Protein 3LCC (pdb70)

GO terms:
  GO:0102215 thiocyanate methyltransferase activity (F, EXP)
  GO:0005829 cytosol (C, HDA)
  GO:0005886 plasma membrane (C, HDA)
  GO:0019762 glucosinolate catabolic process (P, IDA)
  GO:0018708 thiol S-methyltransferase activity (F, IDA)
  GO:0006952 defense response (P, IMP)

Secondary structure (DSSP, 8-state):
----S--HHHHHTTHHHHHHHHHHHHHHHTT--TT--SS--HHHHHHHHTT-S--EEEEEET-TT-HHHHHH-BTTEEEEEE-S-HHHHHHHHHHHTTSGGGGGEEEE---TTT---SS-EEEEEEESSTTTS-GGGHHHHHHHHHHHEEEEEEEEEEE---S---S-SSPP--HHHHHHHHGGGTEEEEEEEE-TT--TTTTTS-EEEEEEES--

Foldseek 3Di:
DQQPAAFQQVCQVPVVVQCVVPRPQSCLVVVVCRVDSVAAQQLLLVCQVVVNDDFDEEEEEQCFLPRSQQSNFDPGHAYEYEHQHPSRVVNNCVVPVPPPSNVRYYYDNDHLLPDEDPDAGQEYEYDLPCQADDLVCNLSNLVSVVRRHDQFHKYKYFQDQCDDHDGDDSHHDDPVSNCVNNVVVFKDWPDKAADPSDDPSRHVGTIIIMIHGNGD

InterPro domains:
  IPR008854 TPMT family [PF05724] (32-208)
  IPR008854 TPMT family [PS51585] (33-225)
  IPR029063 S-adenosyl-L-methionine-dependent methyltransferase superfamily [G3DSA:3.40.50.150] (1-227)
  IPR029063 S-adenosyl-L-methionine-dependent methyltransferase superfamily [SSF53335] (31-226)

CATH classification: 3.40.50.150

Nearest PDB structures (foldseek):
  3lcc-assembly1_A  TM=1.005E+00  e=2.973E-51  Arabidopsis thaliana
  7nmk-assembly1_A  TM=7.552E-01  e=7.465E-12  Mycobacterium tuberculosis H37Rv
  7ndm-assembly1_A  TM=7.846E-01  e=9.623E-11  Mycobacterium tuberculosis H37Rv
  7noy-assembly1_A  TM=7.581E-01  e=1.523E-10  Mycobacterium tuberculosis H37Rv
  7bgg-assembly1_A  TM=7.552E-01  e=5.290E-10  Mycobacterium tuberculosis H37Rv

Organism: Arabidopsis thaliana (NCBI:txid3702)

Radius of gyration: 16.03 Å; Cα contacts (8 Å, |Δi|>4): 434; chains: 1; bounding box: 42×37×42 Å

B-factor: mean 8.35, std 6.35, range [2.0, 40.49]

Structure (mmCIF, N/CA/C/O backbone):
data_3LCC
#
_entry.id   3LCC
#
_cell.length_a   54.430
_cell.length_b   54.430
_cell.length_c   263.500
_cell.angle_alpha   90.000
_cell.angle_beta   90.000
_cell.angle_gamma   120.000
#
_symmetry.space_group_name_H-M   'P 65 2 2'
#
loop_
_entity.id
_entity.type
_entity.pdbx_description
1 polymer 'Putative methyl chloride transferase'
2 non-polymer S-ADENOSYL-L-HOMOCYSTEINE
3 non-polymer 'CHLORIDE ION'
4 water water
#
loop_
_atom_site.group_PDB
_atom_site.id
_atom_site.type_symbol
_atom_site.label_atom_id
_atom_site.label_alt_id
_atom_site.label_comp_id
_atom_site.label_asym_id
_atom_site.label_entity_id
_atom_site.label_seq_id
_atom_site.pdbx_PDB_ins_code
_atom_site.Cartn_x
_atom_site.Cartn_y
_atom_site.Cartn_z
_atom_site.occupancy
_atom_site.B_iso_or_equiv
_atom_site.auth_seq_id
_atom_site.auth_comp_id
_atom_site.auth_asym_id
_atom_site.auth_atom_id
_atom_site.pdbx_PDB_model_num
ATOM 1 N N . GLY A 1 13 ? -12.688 18.063 -8.073 1.00 20.53 13 GLY A N 1
ATOM 2 C CA . GLY A 1 13 ? -11.404 18.522 -8.693 1.00 20.29 13 GLY A CA 1
ATOM 3 C C . GLY A 1 13 ? -10.650 19.497 -7.797 1.00 20.00 13 GLY A C 1
ATOM 4 O O . GLY A 1 13 ? -10.575 20.706 -8.083 1.00 20.69 13 GLY A O 1
ATOM 5 N N . GLY A 1 14 ? -10.065 18.960 -6.726 1.00 18.93 14 GLY A N 1
ATOM 6 C CA . GLY A 1 14 ? -9.498 19.787 -5.657 1.00 18.13 14 GLY A CA 1
ATOM 7 C C . GLY A 1 14 ? -8.002 20.035 -5.689 1.00 17.14 14 GLY A C 1
ATOM 8 O O . GLY A 1 14 ? -7.450 20.562 -4.723 1.00 17.14 14 GLY A O 1
ATOM 9 N N . ASN A 1 15 ? -7.339 19.684 -6.791 1.00 15.90 15 ASN A N 1
ATOM 10 C CA . ASN A 1 15 ? -5.878 19.824 -6.876 1.00 15.13 15 ASN A CA 1
ATOM 11 C C . ASN A 1 15 ? -5.462 21.216 -7.364 1.00 14.24 15 ASN A C 1
ATOM 12 O O . ASN A 1 15 ? -4.820 21.363 -8.414 1.00 14.20 15 ASN A O 1
ATOM 17 N N . VAL A 1 16 ? -5.822 22.228 -6.579 1.00 12.92 16 VAL A N 1
ATOM 18 C CA . VAL A 1 16 ? -5.676 23.636 -6.968 1.00 11.90 16 VAL A CA 1
ATOM 19 C C . VAL A 1 16 ? -4.757 24.445 -6.037 1.00 10.64 16 VAL A C 1
ATOM 20 O O . VAL A 1 16 ? -4.574 25.649 -6.238 1.00 10.36 16 VAL A O 1
ATOM 24 N N . ILE A 1 17 ? -4.176 23.797 -5.027 1.00 9.08 17 ILE A N 1
ATOM 25 C CA . ILE A 1 17 ? -3.308 24.487 -4.065 1.00 7.88 17 ILE A CA 1
ATOM 26 C C . ILE A 1 17 ? -1.886 23.931 -4.146 1.00 6.81 17 ILE A C 1
ATOM 27 O O . ILE A 1 17 ? -1.688 22.794 -4.601 1.00 5.76 17 ILE A O 1
ATOM 32 N N . PRO A 1 18 ? -0.892 24.723 -3.705 1.00 5.59 18 PRO A N 1
ATOM 33 C CA . PRO A 1 18 ? 0.492 24.294 -3.848 1.00 4.97 18 PRO A CA 1
ATOM 34 C C . PRO A 1 18 ? 0.862 23.170 -2.903 1.00 4.10 18 PRO A C 1
ATOM 35 O O . PRO A 1 18 ? 0.225 22.984 -1.880 1.00 4.59 18 PRO A O 1
ATOM 39 N N . THR A 1 19 ? 1.898 22.418 -3.259 1.00 3.74 19 THR A N 1
ATOM 40 C CA . THR A 1 19 ? 2.485 21.461 -2.351 1.00 3.03 19 THR A CA 1
ATOM 41 C C . THR A 1 19 ? 3.007 22.189 -1.112 1.00 3.21 19 THR A C 1
ATOM 42 O O . THR A 1 19 ? 3.315 23.383 -1.189 1.00 2.94 19 THR A O 1
ATOM 46 N N . PRO A 1 20 ? 3.144 21.467 0.015 1.00 2.90 20 PRO A N 1
ATOM 47 C CA . PRO A 1 20 ? 3.731 22.083 1.214 1.00 3.32 20 PRO A CA 1
ATOM 48 C C . PRO A 1 20 ? 5.117 22.637 0.931 1.00 2.98 20 PRO A C 1
ATOM 49 O O . PRO A 1 20 ? 5.499 23.680 1.471 1.00 3.17 20 PRO A O 1
ATOM 53 N N . GLU A 1 21 ? 5.864 21.936 0.080 1.00 2.90 21 GLU A N 1
ATOM 54 C CA . GLU A 1 21 ? 7.218 22.378 -0.282 1.00 3.20 21 GLU A CA 1
ATOM 55 C C . GLU A 1 21 ? 7.217 23.745 -0.987 1.00 3.23 21 GLU A C 1
ATOM 56 O O . GLU A 1 21 ? 8.105 24.585 -0.749 1.00 3.67 21 GLU A O 1
ATOM 62 N N . GLU A 1 22 ? 6.241 23.973 -1.860 1.00 2.87 22 GLU A N 1
ATOM 63 C CA . GLU A 1 22 ? 6.089 25.289 -2.494 1.00 2.98 22 GLU A CA 1
ATOM 64 C C . GLU A 1 22 ? 5.634 26.348 -1.481 1.00 3.24 22 GLU A C 1
ATOM 65 O O . GLU A 1 22 ? 6.180 27.460 -1.453 1.00 3.87 22 GLU A O 1
ATOM 71 N N . VAL A 1 23 ? 4.636 26.029 -0.662 1.00 3.36 23 VAL A N 1
ATOM 72 C CA . VAL A 1 23 ? 4.132 26.996 0.327 1.00 3.47 23 VAL A CA 1
ATOM 73 C C . VAL A 1 23 ? 5.288 27.505 1.217 1.00 3.35 23 VAL A C 1
ATOM 74 O O . VAL A 1 23 ? 5.391 28.698 1.498 1.00 3.40 23 VAL A O 1
ATOM 78 N N . ALA A 1 24 ? 6.163 26.591 1.612 1.00 2.90 24 ALA A N 1
ATOM 79 C CA . ALA A 1 24 ? 7.257 26.891 2.538 1.00 3.33 24 ALA A CA 1
ATOM 80 C C . ALA A 1 24 ? 8.252 27.939 1.990 1.00 3.35 24 ALA A C 1
ATOM 81 O O . ALA A 1 24 ? 8.935 28.629 2.764 1.00 3.87 24 ALA A O 1
ATOM 83 N N . THR A 1 25 ? 8.314 28.089 0.667 1.00 3.06 25 THR A N 1
ATOM 84 C CA . THR A 1 25 ? 9.194 29.093 0.054 1.00 3.19 25 THR A CA 1
ATOM 85 C C . THR A 1 25 ? 8.755 30.545 0.286 1.00 3.45 25 THR A C 1
ATOM 86 O O . THR A 1 25 ? 9.598 31.443 0.217 1.00 4.13 25 THR A O 1
ATOM 90 N N . PHE A 1 26 ? 7.460 30.788 0.505 1.00 3.62 26 PHE A N 1
ATOM 91 C CA . PHE A 1 26 ? 6.959 32.179 0.627 1.00 3.94 26 PHE A CA 1
ATOM 92 C C . PHE A 1 26 ? 6.112 32.520 1.847 1.00 4.33 26 PHE A C 1
ATOM 93 O O . PHE A 1 26 ? 6.108 33.687 2.253 1.00 4.81 26 PHE A O 1
ATOM 101 N N . LEU A 1 27 ? 5.392 31.550 2.412 1.00 4.50 27 LEU A N 1
ATOM 102 C CA . LEU A 1 27 ? 4.436 31.843 3.478 1.00 4.77 27 LEU A CA 1
ATOM 103 C C . LEU A 1 27 ? 5.089 32.572 4.651 1.00 5.00 27 LEU A C 1
ATOM 104 O O . LEU A 1 27 ? 4.533 33.548 5.151 1.00 4.18 27 LEU A O 1
ATOM 109 N N . HIS A 1 28 ? 6.286 32.139 5.057 1.00 5.85 28 HIS A N 1
ATOM 110 C CA . HIS A 1 28 ? 6.980 32.760 6.192 1.00 6.00 28 HIS A CA 1
ATOM 111 C C . HIS A 1 28 ? 7.105 34.278 6.018 1.00 6.10 28 HIS A C 1
ATOM 112 O O . HIS A 1 28 ? 7.112 35.014 7.001 1.00 6.22 28 HIS A O 1
ATOM 119 N N . LYS A 1 29 ? 7.194 34.753 4.781 1.00 6.40 29 LYS A N 1
ATOM 120 C CA . LYS A 1 29 ? 7.398 36.182 4.540 1.00 6.92 29 LYS A CA 1
ATOM 121 C C . LYS A 1 29 ? 6.235 37.003 5.093 1.00 6.19 29 LYS A C 1
ATOM 122 O O . LYS A 1 29 ? 6.453 38.062 5.660 1.00 6.37 29 LYS A O 1
ATOM 128 N N . THR A 1 30 ? 5.007 36.514 4.929 1.00 5.34 30 THR A N 1
ATOM 129 C CA . THR A 1 30 ? 3.841 37.248 5.426 1.00 5.15 30 THR A CA 1
ATOM 130 C C . THR A 1 30 ? 3.626 36.990 6.921 1.00 4.89 30 THR A C 1
ATOM 131 O O . THR A 1 30 ? 3.317 37.919 7.690 1.00 4.66 30 THR A O 1
ATOM 135 N N . VAL A 1 31 ? 3.823 35.744 7.345 1.00 4.83 31 VAL A N 1
ATOM 136 C CA . VAL A 1 31 ? 3.655 35.413 8.761 1.00 5.21 31 VAL A CA 1
ATOM 137 C C . VAL A 1 31 ? 4.631 36.266 9.584 1.00 6.13 31 VAL A C 1
ATOM 138 O O . VAL A 1 31 ? 4.251 36.808 10.616 1.00 5.99 31 VAL A O 1
ATOM 142 N N . GLU A 1 32 ? 5.861 36.435 9.091 1.00 7.27 32 GLU A N 1
ATOM 143 C CA . GLU A 1 32 ? 6.859 37.272 9.776 1.00 8.75 32 GLU A CA 1
ATOM 144 C C . GLU A 1 32 ? 6.526 38.759 9.750 1.00 9.26 32 GLU A C 1
ATOM 145 O O . GLU A 1 32 ? 6.949 39.488 10.637 1.00 9.56 32 GLU A O 1
ATOM 151 N N . GLU A 1 33 ? 5.793 39.205 8.738 1.00 9.80 33 GLU A N 1
ATOM 152 C CA . GLU A 1 33 ? 5.475 40.626 8.579 1.00 11.08 33 GLU A CA 1
ATOM 153 C C . GLU A 1 33 ? 4.286 41.054 9.414 1.00 10.12 33 GLU A C 1
ATOM 154 O O . GLU A 1 33 ? 4.309 42.126 10.017 1.00 11.79 33 GLU A O 1
ATOM 160 N N . GLY A 1 34 ? 3.237 40.249 9.412 1.00 8.44 34 GLY A N 1
ATOM 161 C CA . GLY A 1 34 ? 1.973 40.618 10.036 1.00 7.34 34 GLY A CA 1
ATOM 162 C C . GLY A 1 34 ? 1.199 39.452 10.616 1.00 6.04 34 GLY A C 1
ATOM 163 O O . GLY A 1 34 ? 0.012 39.576 10.916 1.00 5.81 34 GLY A O 1
ATOM 164 N N . GLY A 1 35 ? 1.872 38.316 10.789 1.00 4.74 35 GLY A N 1
ATOM 165 C CA . GLY A 1 35 ? 1.273 37.170 11.428 1.00 4.12 35 GLY A CA 1
ATOM 166 C C . GLY A 1 35 ? 0.251 36.479 10.558 1.00 3.18 35 GLY A C 1
ATOM 167 O O . GLY A 1 35 ? 0.011 36.868 9.410 1.00 2.74 35 GLY A O 1
ATOM 168 N N . TRP A 1 36 ? -0.354 35.447 11.118 1.00 2.84 36 TRP A N 1
ATOM 169 C CA . TRP A 1 36 ? -1.416 34.718 10.452 1.00 2.35 36 TRP A CA 1
ATOM 170 C C . TRP A 1 36 ? -2.601 35.632 10.091 1.00 2.42 36 TRP A C 1
ATOM 171 O O . TRP A 1 36 ? -3.234 35.457 9.047 1.00 2.54 36 TRP A O 1
ATOM 182 N N . GLU A 1 37 ? -2.880 36.636 10.920 1.00 2.80 37 GLU A N 1
ATOM 183 C CA . GLU A 1 37 ? -3.968 37.566 10.607 1.00 3.12 37 GLU A CA 1
ATOM 184 C C . GLU A 1 37 ? -3.729 38.288 9.264 1.00 3.74 37 GLU A C 1
ATOM 185 O O . GLU A 1 37 ? -4.658 38.413 8.458 1.00 3.48 37 GLU A O 1
ATOM 191 N N . LYS A 1 38 ? -2.495 38.737 9.011 1.00 4.15 38 LYS A N 1
ATOM 192 C CA . LYS A 1 38 ? -2.166 39.384 7.727 1.00 4.77 38 LYS A CA 1
ATOM 193 C C . LYS A 1 38 ? -2.372 38.430 6.543 1.00 4.66 38 LYS A C 1
ATOM 194 O O . LYS A 1 38 ? -2.891 38.839 5.502 1.00 4.09 38 LYS A O 1
ATOM 200 N N . CYS A 1 39 ? -1.990 37.162 6.719 1.00 4.69 39 CYS A N 1
ATOM 201 C CA . CYS A 1 39 ? -2.232 36.139 5.695 1.00 5.05 39 CYS A CA 1
ATOM 202 C C . CYS A 1 39 ? -3.714 36.080 5.334 1.00 4.90 39 CYS A C 1
ATOM 203 O O . CYS A 1 39 ? -4.090 36.096 4.150 1.00 5.34 39 CYS A O 1
ATOM 206 N N . TRP A 1 40 ? -4.551 36.014 6.360 1.00 4.44 40 TRP A N 1
ATOM 207 C CA . TRP A 1 40 ? -5.992 35.925 6.150 1.00 4.68 40 TRP A CA 1
ATOM 208 C C . TRP A 1 40 ? -6.552 37.215 5.554 1.00 5.00 40 TRP A C 1
ATOM 209 O O . TRP A 1 40 ? -7.388 37.166 4.658 1.00 4.61 40 TRP A O 1
ATOM 220 N N . GLU A 1 41 ? -6.088 38.365 6.032 1.00 5.66 41 GLU A N 1
ATOM 221 C CA . GLU A 1 41 ? -6.561 39.646 5.489 1.00 6.76 41 GLU A CA 1
ATOM 222 C C . GLU A 1 41 ? -6.230 39.789 4.002 1.00 7.25 41 GLU A C 1
ATOM 223 O O . GLU A 1 41 ? -7.041 40.304 3.225 1.00 7.39 41 GLU A O 1
ATOM 229 N N . GLU A 1 42 ? -5.046 39.317 3.618 1.00 7.75 42 GLU A N 1
ATOM 230 C CA . GLU A 1 42 ? -4.538 39.454 2.259 1.00 8.59 42 GLU A CA 1
ATOM 231 C C . GLU A 1 42 ? -4.905 38.278 1.356 1.00 8.68 42 GLU A C 1
ATOM 232 O O . GLU A 1 42 ? -4.496 38.254 0.198 1.00 8.52 42 GLU A O 1
ATOM 238 N N . GLU A 1 43 ? -5.657 37.318 1.896 1.00 8.26 43 GLU A N 1
ATOM 239 C CA . GLU A 1 43 ? -6.036 36.084 1.189 1.00 8.58 43 GLU A CA 1
ATOM 240 C C . GLU A 1 43 ? -4.805 35.304 0.709 1.00 7.94 43 GLU A C 1
ATOM 241 O O . GLU A 1 43 ? -4.825 34.692 -0.356 1.00 9.07 43 GLU A O 1
ATOM 247 N N . ILE A 1 44 ? -3.730 35.359 1.494 1.00 6.56 44 ILE A N 1
ATOM 248 C CA . ILE A 1 44 ? -2.559 34.516 1.285 1.00 5.92 44 ILE A CA 1
ATOM 249 C C . ILE A 1 44 ? -2.769 33.286 2.171 1.00 5.37 44 ILE A C 1
ATOM 250 O O . ILE A 1 44 ? -2.262 33.205 3.293 1.00 4.92 44 ILE A O 1
ATOM 255 N N . THR A 1 45 ? -3.553 32.339 1.656 1.00 5.40 45 THR A N 1
ATOM 256 C CA . THR A 1 45 ? -3.975 31.170 2.429 1.00 4.85 45 THR A CA 1
ATOM 257 C C . THR A 1 45 ? -3.754 29.877 1.638 1.00 4.90 45 THR A C 1
ATOM 258 O O . THR A 1 45 ? -4.691 29.099 1.412 1.00 5.13 45 THR A O 1
ATOM 262 N N . PRO A 1 46 ? -2.502 29.631 1.226 1.00 4.89 46 PRO A N 1
ATOM 263 C CA . PRO A 1 46 ? -2.217 28.522 0.312 1.00 4.70 46 PRO A CA 1
ATOM 264 C C . PRO A 1 46 ? -2.401 27.113 0.878 1.00 4.18 46 PRO A C 1
ATOM 265 O O . PRO A 1 46 ? -2.428 26.164 0.110 1.00 5.17 46 PRO A O 1
ATOM 269 N N . TRP A 1 47 ? -2.510 26.985 2.198 1.00 4.05 47 TRP A N 1
ATOM 270 C CA . TRP A 1 47 ? -2.863 25.718 2.865 1.00 3.61 47 TRP A CA 1
ATOM 271 C C . TRP A 1 47 ? -4.343 25.352 2.721 1.00 3.81 47 TRP A C 1
ATOM 272 O O . TRP A 1 47 ? -4.724 24.205 2.958 1.00 4.39 47 TRP A O 1
ATOM 283 N N . ASP A 1 48 ? -5.179 26.340 2.419 1.00 3.84 48 ASP A N 1
ATOM 284 C CA . ASP A 1 48 ? -6.635 26.164 2.500 1.00 3.47 48 ASP A CA 1
ATOM 285 C C . ASP A 1 48 ? -7.185 25.407 1.295 1.00 3.37 48 ASP A C 1
ATOM 286 O O . ASP A 1 48 ? -7.051 25.843 0.140 1.00 3.09 48 ASP A O 1
ATOM 291 N N . GLN A 1 49 ? -7.834 24.279 1.566 1.00 3.63 49 GLN A N 1
ATOM 292 C CA . GLN A 1 49 ? -8.315 23.396 0.504 1.00 3.43 49 GLN A CA 1
ATOM 293 C C . GLN A 1 49 ? -9.592 23.878 -0.176 1.00 3.36 49 GLN A C 1
ATOM 294 O O . GLN A 1 49 ? -10.006 23.300 -1.181 1.00 3.20 49 GLN A O 1
ATOM 300 N N . GLY A 1 50 ? -10.235 24.898 0.386 1.00 3.93 50 GLY A N 1
ATOM 301 C CA . GLY A 1 50 ? -11.474 25.441 -0.176 1.00 3.86 50 GLY A CA 1
ATOM 302 C C . GLY A 1 50 ? -12.674 24.545 0.079 1.00 3.69 50 GLY A C 1
ATOM 303 O O . GLY A 1 50 ? -13.740 24.741 -0.500 1.00 3.47 50 GLY A O 1
ATOM 304 N N . ARG A 1 51 ? -12.493 23.545 0.941 1.00 3.48 51 ARG A N 1
ATOM 305 C CA . ARG A 1 51 ? -13.519 22.534 1.200 1.00 3.89 51 ARG A CA 1
ATOM 306 C C . ARG A 1 51 ? -13.022 21.640 2.329 1.00 3.92 51 ARG A C 1
ATOM 307 O O . ARG A 1 51 ? -11.828 21.680 2.678 1.00 4.00 51 ARG A O 1
ATOM 315 N N . ALA A 1 52 ? -13.911 20.818 2.877 1.00 3.89 52 ALA A N 1
ATOM 316 C CA . ALA A 1 52 ? -13.516 19.846 3.887 1.00 4.48 52 ALA A CA 1
ATOM 317 C C . ALA A 1 52 ? -12.459 18.892 3.335 1.00 4.93 52 ALA A C 1
ATOM 318 O O . ALA A 1 52 ? -12.491 18.532 2.155 1.00 5.79 52 ALA A O 1
ATOM 320 N N . THR A 1 53 ? -11.517 18.522 4.201 1.00 5.05 53 THR A N 1
ATOM 321 C CA . THR A 1 53 ? -10.490 17.511 3.905 1.00 4.99 53 THR A CA 1
ATOM 322 C C . THR A 1 53 ? -11.151 16.188 3.511 1.00 5.09 53 THR A C 1
ATOM 323 O O . THR A 1 53 ? -11.994 15.673 4.258 1.00 5.47 53 THR A O 1
ATOM 327 N N . PRO A 1 54 ? -10.806 15.639 2.330 1.00 4.92 54 PRO A N 1
ATOM 328 C CA . PRO A 1 54 ? -11.489 14.418 1.894 1.00 4.79 54 PRO A CA 1
ATOM 329 C C . PRO A 1 54 ? -11.485 13.272 2.915 1.00 4.77 54 PRO A C 1
ATOM 330 O O . PRO A 1 54 ? -12.508 12.601 3.094 1.00 4.80 54 PRO A O 1
ATOM 334 N N . LEU A 1 55 ? -10.361 13.066 3.595 1.00 4.46 55 LEU A N 1
ATOM 335 C CA . LEU A 1 55 ? -10.325 12.053 4.656 1.00 3.81 55 LEU A CA 1
ATOM 336 C C . LEU A 1 55 ? -11.381 12.304 5.722 1.00 3.82 55 LEU A C 1
ATOM 337 O O . LEU A 1 55 ? -12.026 11.356 6.179 1.00 2.85 55 LEU A O 1
ATOM 342 N N . ILE A 1 56 ? -11.538 13.565 6.138 1.00 3.62 56 ILE A N 1
ATOM 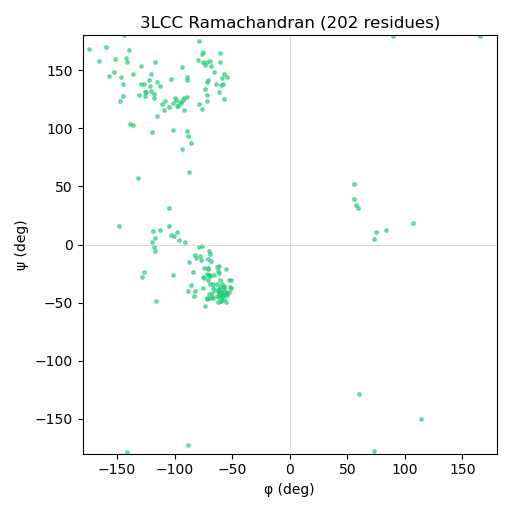343 C CA . ILE A 1 56 ? -12.535 13.894 7.157 1.00 3.84 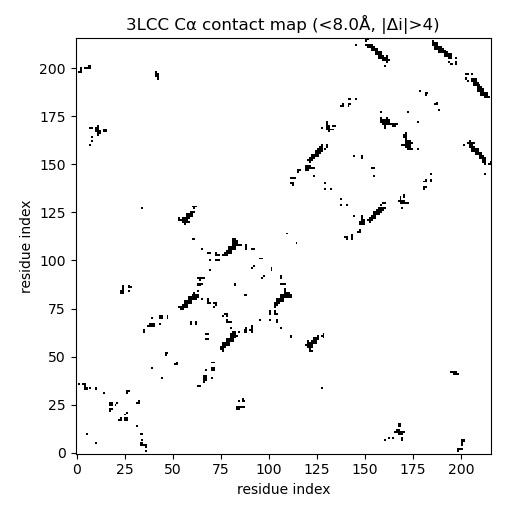56 ILE A CA 1
ATOM 344 C C . ILE A 1 56 ? -13.953 13.595 6.679 1.00 3.96 56 ILE A C 1
ATOM 345 O O . ILE A 1 56 ? -14.759 13.033 7.421 1.00 4.21 56 ILE A O 1
ATOM 350 N N . VAL A 1 57 ? -14.274 13.962 5.443 1.00 4.03 57 VAL A N 1
ATOM 351 C CA . VAL A 1 57 ? -15.598 13.657 4.895 1.00 4.27 57 VAL A CA 1
ATOM 352 C C . VAL A 1 57 ? -15.851 12.149 4.900 1.00 5.02 57 VAL A C 1
ATOM 353 O O . VAL A 1 57 ? -16.940 11.700 5.285 1.00 4.82 57 VAL A O 1
ATOM 357 N N . HIS A 1 58 ? -14.837 11.384 4.502 1.00 5.31 58 HIS A N 1
ATOM 358 C CA . HIS A 1 58 ? -14.916 9.932 4.505 1.00 5.85 58 HIS A CA 1
ATOM 359 C C . HIS A 1 58 ? -15.123 9.355 5.908 1.00 5.31 58 HIS A C 1
ATOM 360 O O . HIS A 1 58 ? -16.004 8.519 6.113 1.00 4.82 58 HIS A O 1
ATOM 367 N N . LEU A 1 59 ? -14.316 9.794 6.862 1.00 4.70 59 LEU A N 1
ATOM 368 C CA . LEU A 1 59 ? -14.440 9.295 8.236 1.00 5.10 59 LEU A CA 1
ATOM 369 C C . LEU A 1 59 ? -15.783 9.689 8.862 1.00 5.41 59 LEU A C 1
ATOM 370 O O . LEU A 1 59 ? -16.390 8.896 9.573 1.00 5.72 59 LEU A O 1
ATOM 375 N N . VAL A 1 60 ? -16.253 10.907 8.602 1.00 5.62 60 VAL A N 1
ATOM 376 C CA . VAL A 1 60 ? -17.569 11.315 9.106 1.00 6.13 60 VAL A CA 1
ATOM 377 C C . VAL A 1 60 ? -18.692 10.447 8.532 1.00 6.81 60 VAL A C 1
ATOM 378 O O . VAL A 1 60 ? -19.551 9.962 9.272 1.00 6.95 60 VAL A O 1
ATOM 382 N N A ASP A 1 61 ? -18.669 10.231 7.226 0.70 7.31 61 ASP A N 1
ATOM 383 N N B ASP A 1 61 ? -18.681 10.263 7.210 0.30 6.88 61 ASP A N 1
ATOM 384 C CA A ASP A 1 61 ? -19.754 9.512 6.564 0.70 7.82 61 ASP A CA 1
ATOM 385 C CA B ASP A 1 61 ? -19.715 9.483 6.517 0.30 7.04 61 ASP A CA 1
ATOM 386 C C A ASP A 1 61 ? -19.728 7.990 6.790 0.70 7.81 61 ASP A C 1
ATOM 387 C C B ASP A 1 61 ? -19.774 8.042 7.012 0.30 7.28 61 ASP A C 1
ATOM 388 O O A ASP A 1 61 ? -20.722 7.321 6.526 0.70 7.94 61 ASP A O 1
ATOM 389 O O B ASP A 1 61 ? -20.857 7.488 7.179 0.30 7.21 61 ASP A O 1
ATOM 398 N N . THR A 1 62 ? -18.609 7.457 7.285 1.00 7.57 62 THR A N 1
ATOM 399 C CA . THR A 1 62 ? -18.530 6.047 7.686 1.00 7.63 62 THR A CA 1
ATOM 400 C C . THR A 1 62 ? -18.571 5.844 9.221 1.00 7.66 62 THR A C 1
ATOM 401 O O . THR A 1 62 ? -18.321 4.728 9.712 1.00 7.52 62 THR A O 1
ATOM 405 N N . SER A 1 63 ? -18.902 6.906 9.961 1.00 6.90 63 SER A N 1
ATOM 406 C CA . SER A 1 63 ? -18.960 6.885 11.429 1.00 7.06 63 SER A CA 1
ATOM 407 C C . SER A 1 63 ? -17.651 6.432 12.070 1.00 6.91 63 SER A C 1
ATOM 408 O O . SER A 1 63 ? -17.661 5.729 13.071 1.00 6.58 63 SER A O 1
ATOM 411 N N . SER A 1 64 ? -16.537 6.878 11.494 1.00 6.58 64 SER A N 1
ATOM 412 C CA . SER A 1 64 ? -15.200 6.473 11.916 1.00 6.69 64 SER A CA 1
ATOM 413 C C . SER A 1 64 ? -14.502 7.556 12.735 1.00 6.78 64 SER A C 1
ATOM 414 O O . SER A 1 64 ? -13.307 7.450 13.015 1.00 7.33 64 SER A O 1
ATOM 417 N N . LEU A 1 65 ? -15.229 8.613 13.092 1.00 7.09 65 LEU A N 1
ATOM 418 C CA . LEU A 1 65 ? -14.748 9.606 14.045 1.00 7.88 65 LEU A CA 1
ATOM 419 C C . LEU A 1 65 ? -15.614 9.480 15.285 1.00 7.76 65 LEU A C 1
ATOM 420 O O . LEU A 1 65 ? -16.840 9.387 15.171 1.00 7.77 65 LEU A O 1
ATOM 425 N N . PRO A 1 66 ? -14.992 9.512 16.470 1.00 8.02 66 PRO A N 1
ATOM 426 C CA . PRO A 1 66 ? -15.793 9.504 17.696 1.00 7.98 66 PRO A CA 1
ATOM 427 C C . PRO A 1 66 ? -16.789 10.655 17.783 1.00 7.53 66 PRO A C 1
ATOM 428 O O . PRO A 1 66 ? -16.514 11.753 17.310 1.00 7.06 66 PRO A O 1
ATOM 432 N N . LEU A 1 67 ? -17.932 10.379 18.404 1.00 6.85 67 LEU A N 1
ATOM 433 C CA . LEU A 1 67 ? -18.875 11.411 18.785 1.00 6.37 67 LEU A CA 1
ATOM 434 C C . LEU A 1 67 ? -18.395 12.106 20.064 1.00 6.26 67 LEU A C 1
ATOM 435 O O . LEU A 1 67 ? -17.378 11.726 20.640 1.00 6.69 67 LEU A O 1
ATOM 440 N N . GLY A 1 68 ? -19.114 13.146 20.483 1.00 6.76 68 GLY A N 1
ATOM 441 C CA . GLY A 1 68 ? -18.809 13.884 21.711 1.00 6.61 68 GLY A CA 1
ATOM 442 C C . GLY A 1 68 ? -18.365 15.310 21.432 1.00 7.05 68 GLY A C 1
ATOM 443 O O . GLY A 1 68 ? -18.775 15.908 20.438 1.00 9.08 68 GLY A O 1
ATOM 444 N N . ARG A 1 69 ? -17.523 15.849 22.299 1.00 6.32 69 ARG A N 1
ATOM 445 C CA . ARG A 1 69 ? -16.989 17.209 22.143 1.00 6.60 69 ARG A CA 1
ATOM 446 C C . ARG A 1 69 ? -15.665 17.131 21.388 1.00 5.26 69 ARG A C 1
ATOM 447 O O . ARG A 1 69 ? -14.750 16.432 21.821 1.00 5.11 69 ARG A O 1
ATOM 455 N N . ALA A 1 70 ? -15.563 17.855 20.277 1.00 4.55 70 ALA A N 1
ATOM 456 C CA . ALA A 1 70 ? -14.364 17.838 19.439 1.00 4.28 70 ALA A CA 1
ATOM 457 C C . ALA A 1 70 ? -13.758 19.227 19.319 1.00 4.54 70 ALA A C 1
ATOM 458 O O . ALA A 1 70 ? -14.472 20.233 19.276 1.00 4.47 70 ALA A O 1
ATOM 460 N N . LEU A 1 71 ? -12.441 19.253 19.220 1.00 4.13 71 LEU A N 1
ATOM 461 C CA . LEU A 1 71 ? -11.683 20.476 19.003 1.00 4.04 71 LEU A CA 1
ATOM 462 C C . LEU A 1 71 ? -10.856 20.372 17.728 1.00 4.19 71 LEU A C 1
ATOM 463 O O . LEU A 1 71 ? -10.207 19.354 17.469 1.00 2.97 71 LEU A O 1
ATOM 468 N N . VAL A 1 72 ? -10.866 21.459 16.953 1.00 3.61 72 VAL A N 1
ATOM 469 C CA . VAL A 1 72 ? -10.024 21.579 15.776 1.00 3.69 72 VAL A CA 1
ATOM 470 C C . VAL A 1 72 ? -9.104 22.792 15.992 1.00 3.99 72 VAL A C 1
ATOM 471 O O . VAL A 1 72 ? -9.521 23.942 15.782 1.00 3.70 72 VAL A O 1
ATOM 475 N N . PRO A 1 73 ? -7.868 22.539 16.459 1.00 3.83 73 PRO A N 1
ATOM 476 C CA . PRO A 1 73 ? -6.936 23.628 16.712 1.00 4.34 73 PRO A CA 1
ATOM 477 C C . PRO A 1 73 ? -6.431 24.253 15.403 1.00 3.97 73 PRO A C 1
ATOM 478 O O . PRO A 1 73 ? -6.194 23.534 14.420 1.00 4.69 73 PRO A O 1
ATOM 482 N N . GLY A 1 74 ? -6.271 25.581 15.382 1.00 3.61 74 GLY A N 1
ATOM 483 C CA . GLY A 1 74 ? -5.820 26.258 14.177 1.00 3.63 74 GLY A CA 1
ATOM 484 C C . GLY A 1 74 ? -6.728 25.933 13.003 1.00 3.53 74 GLY A C 1
ATOM 485 O O . GLY A 1 74 ? -6.272 25.505 11.940 1.00 4.50 74 GLY A O 1
ATOM 486 N N . CYS A 1 75 ? -8.027 26.128 13.202 1.00 3.47 75 CYS A N 1
ATOM 487 C CA . CYS A 1 75 ? -9.021 25.659 12.263 1.00 3.98 75 CYS A CA 1
ATOM 488 C C . CYS A 1 75 ? -9.063 26.409 10.941 1.00 4.28 75 CYS A C 1
ATOM 489 O O . CYS A 1 75 ? -9.643 25.917 9.972 1.00 5.20 75 CYS A O 1
ATOM 492 N N . GLY A 1 76 ? -8.524 27.621 10.909 1.00 4.39 76 GLY A N 1
ATOM 493 C CA . GLY A 1 76 ? -8.513 28.399 9.682 1.00 4.06 76 GLY A CA 1
ATOM 494 C C . GLY A 1 76 ? -9.915 28.663 9.166 1.00 4.04 76 GLY A C 1
ATOM 495 O O . GLY A 1 76 ? -10.791 29.115 9.910 1.00 3.87 76 GLY A O 1
ATOM 496 N N . GLY A 1 77 ? -10.142 28.348 7.890 1.00 4.27 77 GLY A N 1
ATOM 497 C CA . GLY A 1 77 ? -11.436 28.594 7.246 1.00 4.16 77 GLY A CA 1
ATOM 498 C C . GLY A 1 77 ? -12.590 27.724 7.720 1.00 4.19 77 GLY A C 1
ATOM 499 O O . GLY A 1 77 ? -13.723 27.951 7.337 1.00 4.79 77 GLY A O 1
ATOM 500 N N . GLY A 1 78 ? -12.285 26.723 8.532 1.00 4.66 78 GLY A N 1
ATOM 501 C CA . GLY A 1 78 ? -13.275 26.007 9.332 1.00 4.35 78 GLY A CA 1
ATOM 502 C C . GLY A 1 78 ? -14.006 24.894 8.621 1.00 3.82 78 GLY A C 1
ATOM 503 O O . GLY A 1 78 ? -14.994 24.387 9.134 1.00 4.14 78 GLY A O 1
ATOM 504 N N . HIS A 1 79 ? -13.525 24.498 7.446 1.00 2.98 79 HIS A N 1
ATOM 505 C CA . HIS A 1 79 ? -14.251 23.527 6.627 1.00 3.41 79 HIS A CA 1
ATOM 506 C C . HIS A 1 79 ? -14.451 22.211 7.384 1.00 3.07 79 HIS A C 1
ATOM 507 O O . HIS A 1 79 ? -15.541 21.633 7.371 1.00 2.56 79 HIS A O 1
ATOM 514 N N . ASP A 1 80 ? -13.390 21.738 8.033 1.00 3.21 80 ASP A N 1
ATOM 515 C CA . ASP A 1 80 ? -13.447 20.462 8.752 1.00 3.50 80 ASP A CA 1
ATOM 516 C C . ASP A 1 80 ? -14.288 20.509 10.022 1.00 3.76 80 ASP A C 1
ATOM 517 O O . ASP A 1 80 ? -14.906 19.508 10.394 1.00 3.13 80 ASP A O 1
ATOM 522 N N . VAL A 1 81 ? -14.326 21.674 10.668 1.00 3.58 81 VAL A N 1
ATOM 523 C CA . VAL A 1 81 ? -15.195 21.908 11.815 1.00 3.43 81 VAL A CA 1
ATOM 524 C C . VAL A 1 81 ? -16.638 21.641 11.440 1.00 3.67 81 VAL A C 1
ATOM 525 O O . VAL A 1 81 ? -17.363 20.939 12.165 1.00 3.79 81 VAL A O 1
ATOM 529 N N . VAL A 1 82 ? -17.043 22.175 10.292 1.00 3.10 82 VAL A N 1
ATOM 530 C CA . VAL A 1 82 ? -18.446 22.112 9.870 1.00 3.54 82 VAL A CA 1
ATOM 531 C C . VAL A 1 82 ? -18.776 20.702 9.385 1.00 3.52 82 VAL A C 1
ATOM 532 O O . VAL A 1 82 ? -19.850 20.187 9.662 1.00 4.03 82 VAL A O 1
ATOM 536 N N . ALA A 1 83 ? -17.826 20.063 8.708 1.00 3.58 83 ALA A N 1
ATOM 537 C CA . ALA A 1 83 ? -18.019 18.682 8.249 1.00 3.36 83 ALA A CA 1
ATOM 538 C C . ALA A 1 83 ? -18.187 17.716 9.416 1.00 3.98 83 ALA A C 1
ATOM 539 O O . ALA A 1 83 ? -18.936 16.744 9.306 1.00 3.88 83 ALA A O 1
ATOM 541 N N . MET A 1 84 ? -17.494 17.982 10.523 1.00 4.02 84 MET A N 1
ATOM 542 C CA . MET A 1 84 ? -17.532 17.105 11.697 1.00 4.85 84 MET A CA 1
ATOM 543 C C . MET A 1 84 ? -18.729 17.385 12.598 1.00 4.82 84 MET A C 1
ATOM 544 O O . MET A 1 84 ? -19.168 16.500 13.347 1.00 5.34 84 MET A O 1
ATOM 549 N N . ALA A 1 85 ? -19.269 18.598 12.533 1.00 4.43 85 ALA A N 1
ATOM 550 C CA . ALA A 1 85 ? -20.384 18.978 13.396 1.00 4.38 85 ALA A CA 1
ATOM 551 C C . ALA A 1 85 ? -21.643 18.140 13.109 1.00 4.67 85 ALA A C 1
ATOM 552 O O . ALA A 1 85 ? -21.974 17.855 11.951 1.00 4.59 85 ALA A O 1
ATOM 554 N N . SER A 1 86 ? -22.320 17.740 14.182 1.00 4.59 86 SER A N 1
ATOM 555 C CA . SER A 1 86 ? -23.572 17.003 14.096 1.00 5.11 86 SER A CA 1
ATOM 556 C C . SER A 1 86 ? -24.314 17.140 15.424 1.00 5.34 86 SER A C 1
ATOM 557 O O . SER A 1 86 ? -23.741 17.612 16.400 1.00 5.16 86 SER A O 1
ATOM 560 N N . PRO A 1 87 ? -25.585 16.705 15.475 1.00 5.95 87 PRO A N 1
ATOM 561 C CA . PRO A 1 87 ? -26.340 16.729 16.729 1.00 6.48 87 PRO A CA 1
ATOM 562 C C . PRO A 1 87 ? -25.668 15.997 17.890 1.00 6.69 87 PRO A C 1
ATOM 563 O O . PRO A 1 87 ? -26.005 16.264 19.042 1.00 7.20 87 PRO A O 1
ATOM 567 N N . GLU A 1 88 ? -24.748 15.083 17.592 1.00 6.95 88 GLU A N 1
ATOM 568 C CA . GLU A 1 88 ? -24.043 14.311 18.624 1.00 7.36 88 GLU A CA 1
ATOM 569 C C . GLU A 1 88 ? -22.537 14.552 18.645 1.00 6.60 88 GLU A C 1
ATOM 570 O O . GLU A 1 88 ? -21.821 13.931 19.427 1.00 6.93 88 GLU A O 1
ATOM 576 N N . ARG A 1 89 ? -22.065 15.488 17.827 1.00 6.06 89 ARG A N 1
ATOM 577 C CA . ARG A 1 89 ? -20.654 15.850 17.840 1.00 5.63 89 ARG A CA 1
ATOM 578 C C . ARG A 1 89 ? -20.552 17.361 17.788 1.00 5.66 89 ARG A C 1
ATOM 579 O O . ARG A 1 89 ? -20.767 17.958 16.738 1.00 5.57 89 ARG A O 1
ATOM 587 N N . PHE A 1 90 ? -20.276 17.967 18.943 1.00 5.54 90 PHE A N 1
ATOM 588 C CA . PHE A 1 90 ? -20.212 19.414 19.054 1.00 5.43 90 PHE A CA 1
ATOM 589 C C . PHE A 1 90 ? -18.765 19.797 18.817 1.00 4.92 90 PHE A C 1
ATOM 590 O O . PHE A 1 90 ? -17.870 19.282 19.491 1.00 5.51 90 PHE A O 1
ATOM 598 N N . VAL A 1 91 ? -18.528 20.696 17.871 1.00 4.48 91 VAL A N 1
ATOM 599 C CA . VAL A 1 91 ? -17.174 20.982 17.433 1.00 4.37 91 VAL A CA 1
ATOM 600 C C . VAL A 1 91 ? -16.771 22.425 17.696 1.00 4.21 91 VAL A C 1
ATOM 601 O O . VAL A 1 91 ? -17.457 23.354 17.281 1.00 5.25 91 VAL A O 1
ATOM 605 N N . VAL A 1 92 ? -15.650 22.606 18.387 1.00 3.60 92 VAL A N 1
ATOM 606 C CA . VAL A 1 92 ? -15.063 23.931 18.556 1.00 3.77 92 VAL A CA 1
ATOM 607 C C . VAL A 1 92 ? -13.912 24.105 17.565 1.00 3.66 92 VAL A C 1
ATOM 608 O O . VAL A 1 92 ? -13.008 23.269 17.506 1.00 3.23 92 VAL A O 1
ATOM 612 N N . GLY A 1 93 ? -13.974 25.179 16.775 1.00 3.82 93 GLY A N 1
ATOM 613 C CA . GLY A 1 93 ? -12.887 25.568 15.894 1.00 4.04 93 GLY A CA 1
ATOM 614 C C . GLY A 1 93 ? -12.133 26.710 16.545 1.00 4.34 93 GLY A C 1
ATOM 615 O O . GLY A 1 93 ? -12.7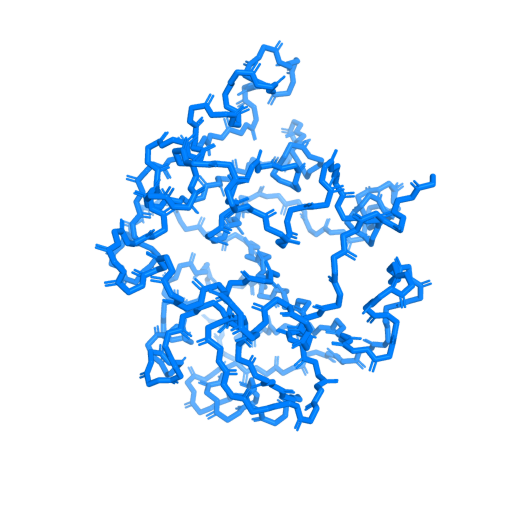38 27.741 16.863 1.00 4.75 93 GLY A O 1
ATOM 616 N N . LEU A 1 94 ? -10.837 26.516 16.779 1.00 4.38 94 LEU A N 1
ATOM 617 C CA . LEU A 1 94 ? -10.001 27.508 17.452 1.00 4.76 94 LEU A CA 1
ATOM 618 C C . LEU A 1 94 ? -9.041 28.142 16.451 1.00 4.90 94 LEU A C 1
ATOM 619 O O . LEU A 1 94 ? -8.266 27.450 15.783 1.00 4.80 94 LEU A O 1
ATOM 624 N N . ASP A 1 95 ? -9.093 29.460 16.349 1.00 4.43 95 ASP A N 1
ATOM 625 C CA . ASP A 1 95 ? -8.102 30.175 15.578 1.00 4.65 95 ASP A CA 1
ATOM 626 C C . ASP A 1 95 ? -7.837 31.533 16.208 1.00 4.39 95 ASP A C 1
ATOM 627 O O . ASP A 1 95 ? -8.746 32.153 16.738 1.00 4.78 95 ASP A O 1
ATOM 632 N N . ILE A 1 96 ? -6.586 31.981 16.156 1.00 3.93 96 ILE A N 1
ATOM 633 C CA . ILE A 1 96 ? -6.220 33.310 16.649 1.00 3.82 96 ILE A CA 1
ATOM 634 C C . ILE A 1 96 ? -6.494 34.459 15.675 1.00 3.93 96 ILE A C 1
ATOM 635 O O . ILE A 1 96 ? -6.404 35.619 16.071 1.00 4.28 96 ILE A O 1
ATOM 640 N N . SER A 1 97 ? -6.804 34.156 14.419 1.00 3.89 97 SER A N 1
ATOM 641 C CA . SER A 1 97 ? -7.026 35.188 13.397 1.00 3.98 97 SER A CA 1
ATOM 642 C C . SER A 1 97 ? -8.496 35.584 13.305 1.00 4.16 97 SER A C 1
ATOM 643 O O . SER A 1 97 ? -9.349 34.772 12.934 1.00 2.98 97 SER A O 1
ATOM 646 N N . GLU A 1 98 ? -8.781 36.838 13.632 1.00 4.84 98 GLU A N 1
ATOM 647 C CA . GLU A 1 98 ? -10.136 37.400 13.465 1.00 5.93 98 GLU A CA 1
ATOM 648 C C . GLU A 1 98 ? -10.655 37.230 12.022 1.00 5.50 98 GLU A C 1
ATOM 649 O O . GLU A 1 98 ? -11.834 36.897 11.796 1.00 5.03 98 GLU A O 1
ATOM 655 N N . SER A 1 99 ? -9.788 37.495 11.047 1.00 4.93 99 SER A N 1
ATOM 656 C CA . SER A 1 99 ? -10.187 37.386 9.640 1.00 4.73 99 SER A CA 1
ATOM 657 C C . SER A 1 99 ? -10.488 35.937 9.237 1.00 4.22 99 SER A C 1
ATOM 658 O O . SER A 1 99 ? -11.400 35.710 8.450 1.00 4.21 99 SER A O 1
ATOM 661 N N . ALA A 1 100 ? -9.729 34.977 9.763 1.00 3.21 100 ALA A N 1
ATOM 662 C CA . ALA A 1 100 ? -9.999 33.561 9.485 1.00 3.37 100 ALA A CA 1
ATOM 663 C C . ALA A 1 100 ? -11.401 33.194 9.947 1.00 3.23 100 ALA A C 1
ATOM 664 O O . ALA A 1 100 ? -12.183 32.601 9.189 1.00 2.62 100 ALA A O 1
ATOM 666 N N . LEU A 1 101 ? -11.729 33.567 11.179 1.00 3.99 101 LEU A N 1
ATOM 667 C CA . LEU A 1 101 ? -13.031 33.205 11.751 1.00 4.13 101 LEU A CA 1
ATOM 668 C C . LEU A 1 101 ? -14.188 34.020 11.168 1.00 4.28 101 LEU A C 1
ATOM 669 O O . LEU A 1 101 ? -15.306 33.524 11.105 1.00 4.39 101 LEU A O 1
ATOM 674 N N . ALA A 1 102 ? -13.916 35.246 10.728 1.00 4.16 102 ALA A N 1
ATOM 675 C CA . ALA A 1 102 ? -14.888 36.026 9.964 1.00 4.88 102 ALA A CA 1
ATOM 676 C C . ALA A 1 102 ? -15.248 35.328 8.641 1.00 4.95 102 ALA A C 1
ATOM 677 O O . ALA A 1 102 ? -16.423 35.278 8.244 1.00 6.25 102 ALA A O 1
ATOM 679 N N . LYS A 1 103 ? -14.235 34.800 7.968 1.00 5.61 103 LYS A N 1
ATOM 680 C CA . LYS A 1 103 ? -14.431 34.063 6.722 1.00 6.40 103 LYS A CA 1
ATOM 681 C C . LYS A 1 103 ? -15.204 32.766 7.009 1.00 6.13 103 LYS A C 1
ATOM 682 O O . LYS A 1 103 ? -16.176 32.463 6.321 1.00 6.77 103 LYS A O 1
ATOM 688 N N . ALA A 1 104 ? -14.808 32.039 8.056 1.00 5.60 104 ALA A N 1
ATOM 689 C CA . ALA A 1 104 ? -15.504 30.805 8.427 1.00 5.70 104 ALA A CA 1
ATOM 690 C C . ALA A 1 104 ? -16.977 31.070 8.733 1.00 6.36 104 ALA A C 1
ATOM 691 O O . ALA A 1 104 ? -17.844 30.307 8.307 1.00 5.35 104 ALA A O 1
ATOM 693 N N A ASN A 1 105 ? -17.250 32.141 9.475 0.50 6.67 105 ASN A N 1
ATOM 694 N N B ASN A 1 105 ? -17.245 32.142 9.474 0.50 6.63 105 ASN A N 1
ATOM 695 C CA A ASN A 1 105 ? -18.624 32.509 9.825 0.50 7.39 105 ASN A CA 1
ATOM 696 C CA B ASN A 1 105 ? -18.615 32.515 9.814 0.50 7.32 105 ASN A CA 1
ATOM 697 C C A ASN A 1 105 ? -19.432 33.009 8.628 0.50 7.64 105 ASN A C 1
ATOM 698 C C B ASN A 1 105 ? -19.413 32.964 8.599 0.50 7.58 105 ASN A C 1
ATOM 699 O O A ASN A 1 105 ? -20.628 32.732 8.524 0.50 8.06 105 ASN A O 1
ATOM 700 O O B ASN A 1 105 ? -20.582 32.607 8.451 0.50 8.06 105 ASN A O 1
ATOM 709 N N . GLU A 1 106 ? -18.782 33.769 7.748 1.00 8.00 106 GLU A N 1
ATOM 710 C CA . GLU A 1 106 ? -19.388 34.226 6.494 1.00 9.00 106 GLU A CA 1
ATOM 711 C C . GLU A 1 106 ? -19.779 33.030 5.618 1.00 7.96 106 GLU A C 1
ATOM 712 O O . GLU A 1 106 ? -20.867 33.008 5.045 1.00 8.82 106 GLU A O 1
ATOM 718 N N . THR A 1 107 ? -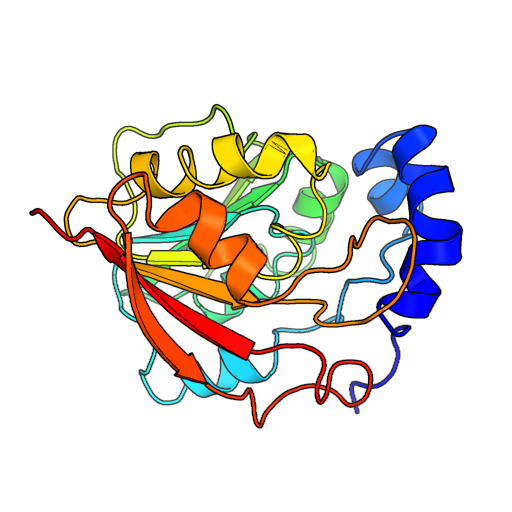18.904 32.031 5.547 1.00 6.73 107 THR A N 1
ATOM 719 C CA . THR A 1 107 ? -19.132 30.849 4.708 1.00 6.08 107 THR A CA 1
ATOM 720 C C . THR A 1 107 ? -20.205 29.928 5.305 1.00 5.66 107 THR A C 1
ATOM 721 O O . THR A 1 107 ? -21.178 29.593 4.633 1.00 5.03 107 THR A O 1
ATOM 725 N N . TYR A 1 108 ? -20.021 29.562 6.576 1.00 4.07 108 TYR A N 1
ATOM 726 C CA . TYR A 1 108 ? -20.750 28.464 7.196 1.00 4.38 108 TYR A CA 1
ATOM 727 C C . TYR A 1 108 ? -21.662 28.837 8.359 1.00 4.47 108 TYR A C 1
ATOM 728 O O . TYR A 1 108 ? -22.367 27.979 8.866 1.00 4.20 108 TYR A O 1
ATOM 737 N N . GLY A 1 109 ? -21.640 30.098 8.790 1.00 5.04 109 GLY A N 1
ATOM 738 C CA . GLY A 1 109 ? -22.337 30.505 10.011 1.00 5.12 109 GLY A CA 1
ATOM 739 C C . GLY A 1 109 ? -23.845 30.300 9.984 1.00 4.93 109 GLY A C 1
ATOM 740 O O . GLY A 1 109 ? -24.469 30.152 11.035 1.00 4.96 109 GLY A O 1
ATOM 741 N N . SER A 1 110 ? -24.443 30.278 8.795 1.00 4.60 110 SER A N 1
ATOM 742 C CA . SER A 1 110 ? -25.882 30.073 8.685 1.00 5.60 110 SER A CA 1
ATOM 743 C C . SER A 1 110 ? -26.279 28.625 8.406 1.00 5.58 110 SER A C 1
ATOM 744 O O . SER A 1 110 ? -27.460 28.329 8.248 1.00 5.59 110 SER A O 1
ATOM 747 N N . SER A 1 111 ? -25.294 27.727 8.383 1.00 5.56 111 SER A N 1
ATOM 748 C CA . SER A 1 111 ? -25.554 26.308 8.243 1.00 5.95 111 SER A CA 1
ATOM 749 C C . SER A 1 111 ? -26.535 25.824 9.310 1.00 6.88 111 SER A C 1
ATOM 750 O O . SER A 1 111 ? -26.492 26.295 10.457 1.00 6.55 111 SER A O 1
ATOM 753 N N . PRO A 1 112 ? -27.412 24.874 8.948 1.00 7.23 112 PRO A N 1
ATOM 754 C CA . PRO A 1 112 ? -28.273 24.260 9.967 1.00 7.92 112 PRO A CA 1
ATOM 755 C C . PRO A 1 112 ? -27.467 23.539 11.054 1.00 8.24 112 PRO A C 1
ATOM 756 O O . PRO A 1 112 ? -27.992 23.269 12.131 1.00 9.83 112 PRO A O 1
ATOM 760 N N . LYS A 1 113 ? -26.212 23.226 10.763 1.00 7.73 113 LYS A N 1
ATOM 761 C CA . LYS A 1 113 ? -25.303 22.688 11.759 1.00 7.85 113 LYS A CA 1
ATOM 762 C C . LYS A 1 113 ? -24.758 23.721 12.748 1.00 7.54 113 LYS A C 1
ATOM 763 O O . LYS A 1 113 ? -24.016 23.350 13.658 1.00 5.71 113 LYS A O 1
ATOM 769 N N . ALA A 1 114 ? -25.139 24.994 12.598 1.00 7.80 114 ALA A N 1
ATOM 770 C CA . ALA A 1 114 ? -24.567 26.081 13.427 1.00 7.75 114 ALA A CA 1
ATOM 771 C C . ALA A 1 114 ? -24.757 25.909 14.942 1.00 7.58 114 ALA A C 1
ATOM 772 O O . ALA A 1 114 ? -23.940 26.392 15.710 1.00 6.76 114 ALA A O 1
ATOM 774 N N A GLU A 1 115 ? -25.835 25.238 15.351 0.40 7.39 115 GLU A N 1
ATOM 775 N N B GLU A 1 115 ? -25.839 25.249 15.368 0.60 7.55 115 GLU A N 1
ATOM 776 C CA A GLU A 1 115 ? -26.072 24.945 16.765 0.40 7.44 115 GLU A CA 1
ATOM 777 C CA B GLU A 1 115 ? -26.044 25.010 16.802 0.60 7.72 115 GLU A CA 1
ATOM 778 C C A GLU A 1 115 ? -25.013 23.998 17.333 0.40 6.90 115 GLU A C 1
ATOM 779 C C B GLU A 1 115 ? -25.068 23.947 17.345 0.60 7.11 115 GLU A C 1
ATOM 780 O O A GLU A 1 115 ? -24.765 23.982 18.542 0.40 6.81 115 GLU A O 1
ATOM 781 O O B GLU A 1 115 ? -24.928 23.807 18.563 0.60 7.03 115 GLU A O 1
ATOM 792 N N . TYR A 1 116 ? -24.388 23.224 16.448 1.00 6.21 116 TYR A N 1
ATOM 793 C CA . TYR A 1 116 ? -23.459 22.150 16.835 1.00 5.47 116 TYR A CA 1
ATOM 794 C C . TYR A 1 116 ? -21.980 22.498 16.668 1.00 4.90 116 TYR A C 1
ATOM 795 O O . TYR A 1 116 ? -21.124 21.623 16.807 1.00 4.32 116 TYR A O 1
ATOM 804 N N . PHE A 1 117 ? -21.669 23.743 16.317 1.00 4.27 117 PHE A N 1
ATOM 805 C CA . PHE A 1 117 ? -20.281 24.163 16.261 1.00 3.86 117 PHE A CA 1
ATOM 806 C C . PHE A 1 117 ? -20.107 25.594 16.746 1.00 4.26 117 PHE A C 1
ATOM 807 O O . PHE A 1 117 ? -21.066 26.369 16.809 1.00 3.72 117 PHE A O 1
ATOM 815 N N . SER A 1 118 ? -18.873 25.923 17.108 1.00 4.11 118 SER A N 1
ATOM 816 C CA . SER A 1 118 ? -18.538 27.266 17.536 1.00 4.58 118 SER A CA 1
ATOM 817 C C . SER A 1 118 ? -17.146 27.616 17.068 1.00 4.42 118 SER A C 1
ATOM 818 O O . SER A 1 118 ? -16.199 26.840 17.291 1.00 4.61 118 SER A O 1
ATOM 821 N N . PHE A 1 119 ? -17.026 28.760 16.394 1.00 4.15 119 PHE A N 1
ATOM 822 C CA . PHE A 1 119 ? -15.725 29.292 16.014 1.00 4.44 119 PHE A CA 1
ATOM 823 C C . PHE A 1 119 ? -15.294 30.283 17.091 1.00 4.17 119 PHE A C 1
ATOM 824 O O . PHE A 1 119 ? -15.996 31.264 17.373 1.00 3.73 119 PHE A O 1
ATOM 832 N N . VAL A 1 120 ? -14.142 30.001 17.692 1.00 3.77 120 VAL A N 1
ATOM 833 C CA . VAL A 1 120 ? -13.698 30.679 18.895 1.00 4.23 120 VAL A CA 1
ATOM 834 C C . VAL A 1 120 ? -12.316 31.252 18.651 1.00 4.36 120 VAL A C 1
ATOM 835 O O . VAL A 1 120 ? -11.415 30.535 18.213 1.00 4.17 120 VAL A O 1
ATOM 839 N N . LYS A 1 121 ? -12.159 32.542 18.937 1.00 4.18 121 LYS A N 1
ATOM 840 C CA . LYS A 1 121 ? -10.888 33.231 18.752 1.00 5.07 121 LYS A CA 1
ATOM 841 C C . LYS A 1 121 ? -10.077 33.079 20.031 1.00 5.13 121 LYS A C 1
ATOM 842 O O . LYS A 1 121 ? -10.228 33.865 20.975 1.00 5.49 121 LYS A O 1
ATOM 848 N N . GLU A 1 122 ? -9.234 32.052 20.053 1.00 4.79 122 GLU A N 1
ATOM 849 C CA . GLU A 1 122 ? -8.431 31.699 21.213 1.00 5.45 122 GLU A CA 1
ATOM 850 C C . GLU A 1 122 ? -7.139 31.014 20.787 1.00 5.00 122 GLU A C 1
ATOM 851 O O . GLU A 1 122 ? -7.045 30.469 19.699 1.00 5.18 122 GLU A O 1
ATOM 857 N N . ASP A 1 123 ? -6.164 31.029 21.688 1.00 4.77 123 ASP A N 1
ATOM 858 C CA . ASP A 1 123 ? -4.833 30.484 21.457 1.00 4.53 123 ASP A CA 1
ATOM 859 C C . ASP A 1 123 ? -4.793 29.072 22.038 1.00 4.12 123 ASP A C 1
ATOM 860 O O . ASP A 1 123 ? -4.989 28.888 23.232 1.00 3.43 123 ASP A O 1
ATOM 865 N N . VAL A 1 124 ? -4.534 28.090 21.183 1.00 4.32 124 VAL A N 1
ATOM 866 C CA . VAL A 1 124 ? -4.462 26.681 21.604 1.00 4.82 124 VAL A CA 1
ATOM 867 C C . VAL A 1 124 ? -3.520 26.425 22.792 1.00 4.57 124 VAL A C 1
ATOM 868 O O . VAL A 1 124 ? -3.798 25.585 23.658 1.00 4.70 124 VAL A O 1
ATOM 872 N N . PHE A 1 125 ? -2.410 27.151 22.846 1.00 4.26 125 PHE A N 1
ATOM 873 C CA . PHE A 1 125 ? -1.413 26.940 23.886 1.00 4.25 125 PHE A CA 1
ATOM 874 C C . PHE A 1 125 ? -1.833 27.383 25.280 1.00 4.32 125 PHE A C 1
ATOM 875 O O . PHE A 1 125 ? -1.261 26.904 26.264 1.00 4.24 125 PHE A O 1
ATOM 883 N N . THR A 1 126 ? -2.828 28.274 25.382 1.00 3.53 126 THR A N 1
ATOM 884 C CA . THR A 1 126 ? -3.210 28.824 26.674 1.00 3.56 126 THR A CA 1
ATOM 885 C C . THR A 1 126 ? -4.686 28.703 27.060 1.00 3.75 126 THR A C 1
ATOM 886 O O . THR A 1 126 ? -5.001 28.761 28.247 1.00 4.05 126 THR A O 1
ATOM 890 N N . TRP A 1 127 ? -5.577 28.574 26.080 1.00 4.52 127 TRP A N 1
ATOM 891 C CA . TRP A 1 127 ? -7.026 28.476 26.334 1.00 5.05 127 TRP A CA 1
ATOM 892 C C . TRP A 1 127 ? -7.378 27.138 26.947 1.00 5.68 127 TRP A C 1
ATOM 893 O O . TRP A 1 127 ? -7.007 26.110 26.410 1.00 6.11 127 TRP A O 1
ATOM 904 N N . ARG A 1 128 ? -8.100 27.158 28.063 1.00 5.96 128 ARG A N 1
ATOM 905 C CA . ARG A 1 128 ? -8.531 25.933 28.722 1.00 6.90 128 ARG A CA 1
ATOM 906 C C . ARG A 1 128 ? -9.967 26.121 29.184 1.00 7.94 128 ARG A C 1
ATOM 907 O O . ARG A 1 128 ? -10.219 26.817 30.175 1.00 8.66 128 ARG A O 1
ATOM 915 N N . PRO A 1 129 ? -10.920 25.519 28.465 1.00 8.60 129 PRO A N 1
ATOM 916 C CA . PRO A 1 129 ? -12.308 25.638 28.900 1.00 8.91 129 PRO A CA 1
ATOM 917 C C . PRO A 1 129 ? -12.582 24.729 30.089 1.00 9.74 129 PRO A C 1
ATOM 918 O O . PRO A 1 129 ? -11.820 23.799 30.350 1.00 8.59 129 PRO A O 1
ATOM 922 N N . THR A 1 130 ? -13.683 24.969 30.787 1.00 10.79 130 THR A N 1
ATOM 923 C CA . THR A 1 130 ? -14.037 24.102 31.903 1.00 11.94 130 THR A CA 1
ATOM 924 C C . THR A 1 130 ? -14.446 22.707 31.418 1.00 11.79 130 THR A C 1
ATOM 925 O O . THR A 1 130 ? -14.150 21.726 32.101 1.00 12.51 130 THR A O 1
ATOM 929 N N . GLU A 1 131 ? -15.087 22.619 30.245 1.00 11.44 131 GLU A N 1
ATOM 930 C CA . GLU A 1 131 ? -15.422 21.329 29.617 1.00 11.56 131 GLU A CA 1
ATOM 931 C C . GLU A 1 131 ? -14.375 20.991 28.562 1.00 10.16 131 GLU A C 1
ATOM 932 O O . GLU A 1 131 ? -14.213 21.722 27.589 1.00 9.24 131 GLU A O 1
ATOM 938 N N . LEU A 1 132 ? -13.695 19.870 28.751 1.00 8.91 132 LEU A N 1
ATOM 9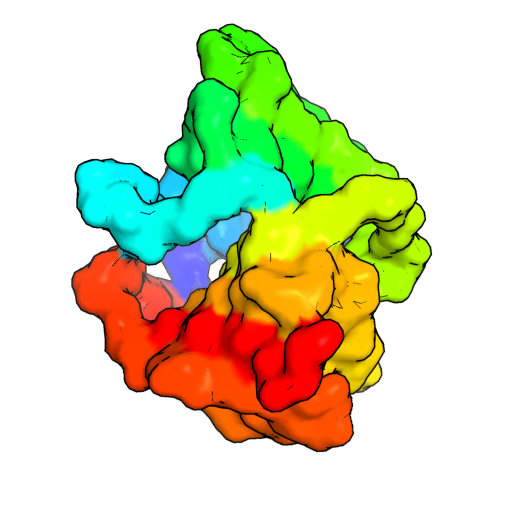39 C CA . LEU A 1 132 ? -12.650 19.436 27.840 1.00 7.64 132 LEU A CA 1
ATOM 940 C C . LEU A 1 132 ? -13.228 18.573 26.689 1.00 6.79 132 LEU A C 1
ATOM 941 O O . LEU A 1 132 ? -14.448 18.477 26.522 1.00 6.18 132 LEU A O 1
ATOM 946 N N . PHE A 1 133 ? -12.340 17.991 25.885 1.00 5.44 133 PHE A N 1
ATOM 947 C CA . PHE A 1 133 ? -12.698 17.399 24.610 1.00 4.74 133 PHE A CA 1
ATOM 948 C C . PHE A 1 133 ? -12.483 15.887 24.576 1.00 4.21 133 PHE A C 1
ATOM 949 O O . PHE A 1 133 ? -11.492 15.367 25.107 1.00 4.35 133 PHE A O 1
ATOM 957 N N . ASP A 1 134 ? -13.435 15.196 23.948 1.00 4.54 134 ASP A N 1
ATOM 958 C CA . ASP A 1 134 ? -13.324 13.769 23.663 1.00 4.60 134 ASP A CA 1
ATOM 959 C C . ASP A 1 134 ? -12.361 13.518 22.508 1.00 4.54 134 ASP A C 1
ATOM 960 O O . ASP A 1 134 ? -11.737 12.458 22.420 1.00 4.93 134 ASP A O 1
ATOM 965 N N . LEU A 1 135 ? -12.253 14.503 21.618 1.00 4.22 135 LEU A N 1
ATOM 966 C CA . LEU A 1 135 ? -11.523 14.353 20.379 1.00 4.73 135 LEU A CA 1
ATOM 967 C C . LEU A 1 135 ? -10.849 15.662 20.025 1.00 3.70 135 LEU A C 1
ATOM 968 O O . LEU A 1 135 ? -11.460 16.719 20.167 1.00 4.47 135 LEU A O 1
ATOM 973 N N . ILE A 1 136 ? -9.603 15.580 19.566 1.00 3.89 136 ILE A N 1
ATOM 974 C CA . ILE A 1 136 ? -8.898 16.708 18.949 1.00 3.57 136 ILE A CA 1
ATOM 975 C C . ILE A 1 136 ? -8.427 16.233 17.573 1.00 3.64 136 ILE A C 1
ATOM 976 O O . ILE A 1 136 ? -7.858 15.150 17.444 1.00 4.49 136 ILE A O 1
ATOM 981 N N . PHE A 1 137 ? -8.688 17.034 16.545 1.00 3.53 137 PHE A N 1
ATOM 982 C CA . PHE A 1 137 ? -8.203 16.752 15.208 1.00 3.03 137 PHE A CA 1
ATOM 983 C C . PHE A 1 137 ? -7.219 17.825 14.780 1.00 3.61 137 PHE A C 1
ATOM 984 O O . PHE A 1 137 ? -7.610 18.990 14.575 1.00 3.06 137 PHE A O 1
ATOM 992 N N . ASP A 1 138 ? -5.944 17.437 14.685 1.00 3.87 138 ASP A N 1
ATOM 993 C CA . ASP A 1 138 ? -4.872 18.339 14.260 1.00 3.98 138 ASP A CA 1
ATOM 994 C C . ASP A 1 138 ? -4.443 18.024 12.831 1.00 4.17 138 ASP A C 1
ATOM 995 O O . ASP A 1 138 ? -3.969 16.924 12.539 1.00 4.57 138 ASP A O 1
ATOM 1000 N N . TYR A 1 139 ? -4.605 19.003 11.951 1.00 3.97 139 TYR A N 1
ATOM 1001 C CA . TYR A 1 139 ? -4.145 18.907 10.573 1.00 4.51 139 TYR A CA 1
ATOM 1002 C C . TYR A 1 139 ? -3.733 20.281 10.118 1.00 4.90 139 TYR A C 1
ATOM 1003 O O . TYR A 1 139 ? -4.524 21.234 10.177 1.00 4.49 139 TYR A O 1
ATOM 1012 N N . VAL A 1 140 ? -2.484 20.381 9.682 1.00 5.08 140 VAL A N 1
ATOM 1013 C CA . VAL A 1 140 ? -1.887 21.655 9.276 1.00 5.54 140 VAL A CA 1
ATOM 1014 C C . VAL A 1 140 ? -1.905 22.661 10.429 1.00 6.15 140 VAL A C 1
ATOM 1015 O O . VAL A 1 140 ? -2.035 23.867 10.227 1.00 8.78 140 VAL A O 1
ATOM 1019 N N . PHE A 1 141 ? -1.799 22.174 11.654 1.00 6.13 141 PHE A N 1
ATOM 1020 C CA . PHE A 1 141 ? -1.520 23.054 12.762 1.00 5.08 141 PHE A CA 1
ATOM 1021 C C . PHE A 1 141 ? -0.184 22.731 13.401 1.00 5.06 141 PHE A C 1
ATOM 1022 O O . PHE A 1 141 ? 0.640 23.623 13.596 1.00 4.98 141 PHE A O 1
ATOM 1030 N N . PHE A 1 142 ? 0.060 21.456 13.697 1.00 5.03 142 PHE A N 1
ATOM 1031 C CA . PHE A 1 142 ? 1.361 21.061 14.224 1.00 4.78 142 PHE A CA 1
ATOM 1032 C C . PHE A 1 142 ? 2.500 21.589 13.355 1.00 4.11 142 PHE A C 1
ATOM 1033 O O . PHE A 1 142 ? 3.537 21.976 13.881 1.00 4.38 142 PHE A O 1
ATOM 1041 N N . CYS A 1 143 ? 2.319 21.602 12.035 1.00 4.86 143 CYS A N 1
ATOM 1042 C CA . CYS A 1 143 ? 3.378 22.081 11.117 1.00 4.93 143 CYS A CA 1
ATOM 1043 C C . CYS A 1 143 ? 3.426 23.597 10.947 1.00 5.37 143 CYS A C 1
ATOM 1044 O O . CYS A 1 143 ? 4.358 24.121 10.347 1.00 4.32 143 CYS A O 1
ATOM 1047 N N . ALA A 1 144 ? 2.421 24.289 11.468 1.00 5.79 144 ALA A N 1
ATOM 1048 C CA . ALA A 1 144 ? 2.293 25.744 11.309 1.00 6.55 144 ALA A CA 1
ATOM 1049 C C . ALA A 1 144 ? 3.077 26.484 12.367 1.00 7.58 144 ALA A C 1
ATOM 1050 O O . ALA A 1 144 ? 3.619 27.568 12.139 1.00 7.11 144 ALA A O 1
ATOM 1052 N N . ILE A 1 145 ? 3.114 25.888 13.551 1.00 9.59 145 ILE A N 1
ATOM 1053 C CA . ILE A 1 145 ? 3.762 26.491 14.703 1.00 11.04 145 ILE A CA 1
ATOM 1054 C C . ILE A 1 145 ? 5.261 26.415 14.548 1.00 12.24 145 ILE A C 1
ATOM 1055 O O . ILE A 1 145 ? 5.784 25.562 13.840 1.00 12.38 145 ILE A O 1
ATOM 1060 N N . GLU A 1 146 ? 5.956 27.335 15.199 1.00 14.04 146 GLU A N 1
ATOM 1061 C CA . GLU A 1 14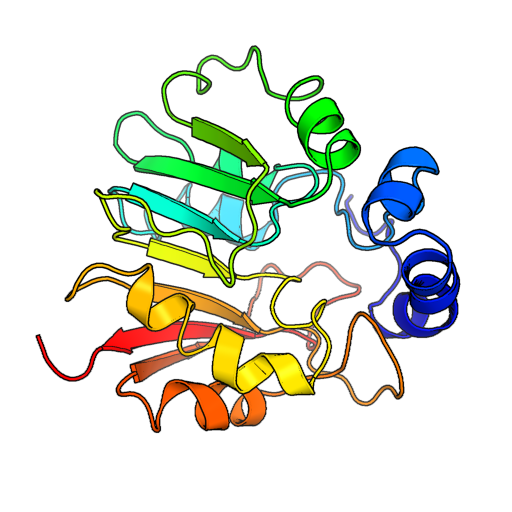6 ? 7.399 27.273 15.236 1.00 15.13 146 GLU A CA 1
ATOM 1062 C C . GLU A 1 146 ? 7.823 25.927 15.841 1.00 15.79 146 GLU A C 1
ATOM 1063 O O . GLU A 1 146 ? 7.219 25.464 16.814 1.00 15.42 146 GLU A O 1
ATOM 1069 N N . PRO A 1 147 ? 8.850 25.287 15.264 1.00 16.55 147 PRO A N 1
ATOM 1070 C CA . PRO A 1 147 ? 9.267 23.959 15.723 1.00 17.23 147 PRO A CA 1
ATOM 1071 C C . PRO A 1 147 ? 9.502 23.822 17.237 1.00 17.85 147 PRO A C 1
ATOM 1072 O O . PRO A 1 147 ? 9.284 22.736 17.801 1.00 17.59 147 PRO A O 1
ATOM 1076 N N . GLU A 1 148 ? 9.927 24.911 17.878 1.00 18.14 148 GLU A N 1
ATOM 1077 C CA . GLU A 1 148 ? 10.224 24.908 19.320 1.00 18.23 148 GLU A CA 1
ATOM 1078 C C . GLU A 1 148 ? 8.955 24.952 20.161 1.00 17.46 148 GLU A C 1
ATOM 1079 O O . GLU A 1 148 ? 9.002 24.742 21.380 1.00 18.21 148 GLU A O 1
ATOM 1085 N N . MET A 1 149 ? 7.823 25.249 19.535 1.00 16.18 149 MET A N 1
ATOM 1086 C CA . MET A 1 149 ? 6.551 25.179 20.230 1.00 15.24 149 MET A CA 1
ATOM 1087 C C . MET A 1 149 ? 6.057 23.711 20.329 1.00 13.17 149 MET A C 1
ATOM 1088 O O . MET A 1 149 ? 4.999 23.476 20.894 1.00 12.89 149 MET A O 1
ATOM 1093 N N . ARG A 1 150 ? 6.777 22.739 19.764 1.00 11.26 150 ARG A N 1
ATOM 1094 C CA . ARG A 1 150 ? 6.184 21.396 19.577 1.00 10.17 150 ARG A CA 1
ATOM 1095 C C . ARG A 1 150 ? 5.963 20.610 20.878 1.00 8.98 150 ARG A C 1
ATOM 1096 O O . ARG A 1 150 ? 4.927 19.970 21.029 1.00 7.82 150 ARG A O 1
ATOM 1104 N N . PRO A 1 151 ? 6.934 20.639 21.812 1.00 8.08 151 PRO A N 1
ATOM 1105 C CA . PRO A 1 151 ? 6.632 20.057 23.130 1.00 7.37 151 PRO A CA 1
ATOM 1106 C C . PRO A 1 151 ? 5.464 20.747 23.860 1.00 7.05 151 PRO A C 1
ATOM 1107 O O . PRO A 1 151 ? 4.674 20.082 24.531 1.00 4.77 151 PRO A O 1
ATOM 1111 N N . ALA A 1 152 ? 5.344 22.071 23.729 1.00 6.20 152 ALA A N 1
ATOM 1112 C CA . ALA A 1 152 ? 4.194 22.794 24.300 1.00 6.26 152 ALA A CA 1
ATOM 1113 C C . ALA A 1 152 ? 2.887 22.433 23.610 1.00 5.69 152 ALA A C 1
ATOM 1114 O O . ALA A 1 152 ? 1.828 22.404 24.242 1.00 6.60 152 ALA A O 1
ATOM 1116 N N . TRP A 1 153 ? 2.958 22.159 22.312 1.00 5.02 153 TRP A N 1
ATOM 1117 C CA . TRP A 1 153 ? 1.780 21.704 21.582 1.00 4.61 153 TRP A CA 1
ATOM 1118 C C . TRP A 1 153 ? 1.272 20.381 22.167 1.00 4.09 153 TRP A C 1
ATOM 1119 O O . TRP A 1 153 ? 0.066 20.217 22.418 1.00 3.59 153 TRP A O 1
ATOM 1130 N N . ALA A 1 154 ? 2.208 19.472 22.426 1.00 4.14 154 ALA A N 1
ATOM 1131 C CA . ALA A 1 154 ? 1.907 18.152 22.966 1.00 3.68 154 ALA A CA 1
ATOM 1132 C C . ALA A 1 154 ? 1.248 18.266 24.343 1.00 3.95 154 ALA A C 1
ATOM 1133 O O . ALA A 1 154 ? 0.265 17.593 24.604 1.00 4.02 154 ALA A O 1
ATOM 1135 N N A LYS A 1 155 ? 1.794 19.116 25.211 0.50 3.74 155 LYS A N 1
ATOM 1136 N N B LYS A 1 155 ? 1.828 19.114 25.197 0.50 3.64 155 LYS A N 1
ATOM 1137 C CA A LYS A 1 155 ? 1.202 19.345 26.529 0.50 3.91 155 LYS A CA 1
ATOM 1138 C CA B LYS A 1 155 ? 1.290 19.448 26.520 0.50 3.72 155 LYS A CA 1
ATOM 1139 C C A LYS A 1 155 ? -0.172 20.009 26.436 0.50 3.76 155 LYS A C 1
ATOM 1140 C C B LYS A 1 155 ? -0.131 20.018 26.434 0.50 3.67 155 LYS A C 1
ATOM 1141 O O A LYS A 1 155 ? -1.067 19.686 27.212 0.50 3.31 155 LYS A O 1
ATOM 1142 O O B LYS A 1 155 ? -1.010 19.637 27.202 0.50 3.26 155 LYS A O 1
ATOM 1153 N N . SER A 1 156 ? -0.346 20.925 25.486 1.00 3.62 156 SER A N 1
ATOM 1154 C CA . SER A 1 156 ? -1.671 21.485 25.231 1.00 3.93 156 SER A CA 1
ATOM 1155 C C . SER A 1 156 ? -2.660 20.402 24.771 1.00 4.05 156 SER A C 1
ATOM 1156 O O . SER A 1 156 ? -3.792 20.395 25.223 1.00 4.67 156 SER A O 1
ATOM 1159 N N . MET A 1 157 ? -2.239 19.488 23.893 1.00 4.16 157 MET A N 1
ATOM 1160 C CA . MET A 1 157 ? -3.140 18.412 23.461 1.00 4.64 157 MET A CA 1
ATOM 1161 C C . MET A 1 157 ? -3.559 17.570 24.671 1.00 4.96 157 MET A C 1
ATOM 1162 O O . MET A 1 157 ? -4.730 17.211 24.811 1.00 5.06 157 MET A O 1
ATOM 1167 N N . TYR A 1 158 ? -2.597 17.250 25.533 1.00 5.16 158 TYR A N 1
ATOM 1168 C CA . TYR A 1 158 ? -2.886 16.483 26.737 1.00 5.16 158 TYR A CA 1
ATOM 1169 C C . TYR A 1 158 ? -3.898 17.214 27.616 1.00 5.10 158 TYR A C 1
ATOM 1170 O O . TYR A 1 158 ? -4.894 16.628 28.048 1.00 4.74 158 TYR A O 1
ATOM 1179 N N . GLU A 1 159 ? -3.638 18.505 27.854 1.00 4.33 159 GLU A N 1
ATOM 1180 C CA . GLU A 1 159 ? -4.451 19.297 28.764 1.00 4.59 159 GLU A CA 1
ATOM 1181 C C . GLU A 1 159 ? -5.844 19.620 28.235 1.00 4.18 159 GLU A C 1
ATOM 1182 O O . GLU A 1 159 ? -6.752 19.840 29.036 1.00 4.89 159 GLU A O 1
ATOM 1188 N N . LEU A 1 160 ? -6.017 19.650 26.914 1.00 4.28 160 LEU A N 1
ATOM 1189 C CA . LEU A 1 160 ? -7.319 19.968 26.318 1.00 4.48 160 LEU A CA 1
ATOM 1190 C C . LEU A 1 160 ? -8.190 18.726 26.151 1.00 4.75 160 LEU A C 1
ATOM 1191 O O . LEU A 1 160 ? -9.398 18.842 25.942 1.00 4.28 160 LEU A O 1
ATOM 1196 N N . LEU A 1 161 ? -7.580 17.547 26.254 1.00 4.43 161 LEU A N 1
ATOM 1197 C CA . LEU A 1 161 ? -8.327 16.281 26.176 1.00 4.71 161 LEU A CA 1
ATOM 1198 C C . LEU A 1 161 ? -8.826 15.814 27.540 1.00 4.53 161 LEU A C 1
ATOM 1199 O O . LEU A 1 161 ? -8.111 15.915 28.534 1.00 4.10 161 LEU A O 1
ATOM 1204 N N . LYS A 1 162 ? -10.042 15.255 27.568 1.00 3.92 162 LYS A N 1
ATOM 1205 C CA . LYS A 1 162 ? -10.522 14.505 28.716 1.00 3.95 162 LYS A CA 1
ATOM 1206 C C . LYS A 1 162 ? -9.604 13.320 28.957 1.00 3.99 162 LYS A C 1
ATOM 1207 O O . LYS A 1 162 ? -8.848 12.934 28.065 1.00 3.17 162 LYS A O 1
ATOM 1213 N N . PRO A 1 163 ? -9.706 12.695 30.140 1.00 4.29 163 PRO A N 1
ATOM 1214 C CA . PRO A 1 163 ? -8.812 11.555 30.410 1.00 4.52 163 PRO A CA 1
ATOM 1215 C C . PRO A 1 163 ? -8.879 10.392 29.386 1.00 4.41 163 PRO A C 1
ATOM 1216 O O . PRO A 1 163 ? -7.842 9.813 29.048 1.00 4.31 163 PRO A O 1
ATOM 1220 N N . ASP A 1 164 ? -10.063 10.087 28.866 1.00 4.47 164 ASP A N 1
ATOM 1221 C CA . ASP A 1 164 ? -10.169 9.047 27.836 1.00 4.57 164 ASP A CA 1
ATOM 1222 C C . ASP A 1 164 ? -10.386 9.655 26.466 1.00 4.60 164 ASP A C 1
ATOM 1223 O O . ASP A 1 164 ? -11.009 9.041 25.605 1.00 4.99 164 ASP A O 1
ATOM 1228 N N . GLY A 1 165 ? -9.829 10.848 26.253 1.00 4.78 165 GLY A N 1
ATOM 1229 C CA . GLY A 1 165 ? -9.911 11.517 24.969 1.00 5.40 165 GLY A CA 1
ATOM 1230 C C . GLY A 1 165 ? -8.975 10.905 23.952 1.00 5.12 165 GLY A C 1
ATOM 1231 O O . GLY A 1 165 ? -8.097 10.116 24.291 1.00 6.64 165 GLY A O 1
ATOM 1232 N N . GLU A 1 166 ? -9.187 11.248 22.692 1.00 4.91 166 GLU A N 1
ATOM 1233 C CA . GLU A 1 166 ? -8.317 10.797 21.621 1.00 4.67 166 GLU A CA 1
ATOM 1234 C C . GLU A 1 166 ? -7.801 11.972 20.815 1.00 4.02 166 GLU A C 1
ATOM 1235 O O . GLU A 1 166 ? -8.565 12.852 20.424 1.00 3.11 166 GLU A O 1
ATOM 1241 N N . LEU A 1 167 ? -6.494 11.985 20.589 1.00 4.06 167 LEU A N 1
ATOM 1242 C CA . LEU A 1 167 ? -5.877 12.921 19.670 1.00 3.62 167 LEU A CA 1
ATOM 1243 C C . LEU A 1 167 ? -5.738 12.229 18.322 1.00 3.79 167 LEU A C 1
ATOM 1244 O O . LEU A 1 167 ? -5.126 11.164 18.229 1.00 3.80 167 LEU A O 1
ATOM 1249 N N . ILE A 1 168 ? -6.322 12.834 17.294 1.00 3.64 168 ILE A N 1
ATOM 1250 C CA . ILE A 1 168 ? -6.166 12.381 15.917 1.00 4.11 168 ILE A CA 1
ATOM 1251 C C . ILE A 1 168 ? -5.309 13.402 15.184 1.00 4.46 168 ILE A C 1
ATOM 1252 O O . ILE A 1 168 ? -5.679 14.570 15.061 1.00 4.47 168 ILE A O 1
ATOM 1257 N N . THR A 1 169 ? -4.138 12.962 14.757 1.00 4.76 169 THR A N 1
ATOM 1258 C CA . THR A 1 169 ? -3.227 13.809 14.013 1.00 4.55 169 THR A CA 1
ATOM 1259 C C . THR A 1 169 ? -3.151 13.307 12.580 1.00 3.74 169 THR A C 1
ATOM 1260 O O . THR A 1 169 ? -2.747 12.168 12.341 1.00 4.14 169 THR A O 1
ATOM 1264 N N . LEU A 1 170 ? -3.501 14.161 11.621 1.00 4.01 170 LEU A N 1
ATOM 1265 C CA . LEU A 1 170 ? -3.148 13.893 10.237 1.00 3.50 170 LEU A CA 1
ATOM 1266 C C . LEU A 1 170 ? -1.787 14.552 10.109 1.00 4.07 170 LEU A C 1
ATOM 1267 O O . LEU A 1 170 ? -1.662 15.769 10.021 1.00 3.67 170 LEU A O 1
ATOM 1272 N N . MET A 1 171 ? -0.769 13.721 10.239 1.00 3.45 171 MET A N 1
ATOM 1273 C CA . MET A 1 171 ? 0.606 14.182 10.359 1.00 3.81 171 MET A CA 1
ATOM 1274 C C . MET A 1 171 ? 1.100 14.624 8.991 1.00 4.38 171 MET A C 1
ATOM 1275 O O . MET A 1 171 ? 1.172 13.820 8.073 1.00 4.45 171 MET A O 1
ATOM 1280 N N . TYR A 1 172 ? 1.414 15.916 8.873 1.00 4.81 172 TYR A N 1
ATOM 1281 C CA . TYR A 1 172 ? 1.725 16.562 7.603 1.00 5.12 172 TYR A CA 1
ATOM 1282 C C . TYR A 1 172 ? 2.566 17.809 7.896 1.00 4.86 172 TYR A C 1
ATOM 1283 O O . TYR A 1 172 ? 2.336 18.461 8.909 1.00 4.66 172 TYR A O 1
ATOM 1292 N N . PRO A 1 173 ? 3.527 18.150 7.021 1.00 4.93 173 PRO A N 1
ATOM 1293 C CA . PRO A 1 173 ? 3.899 17.484 5.787 1.00 4.62 173 PRO A CA 1
ATOM 1294 C C . PRO A 1 173 ? 5.115 16.590 5.989 1.00 4.45 173 PRO A C 1
ATOM 1295 O O . PRO A 1 173 ? 6.143 17.053 6.471 1.00 3.87 173 PRO A O 1
ATOM 1299 N N . ILE A 1 174 ? 4.973 15.313 5.641 1.00 4.39 174 ILE A N 1
ATOM 1300 C CA . ILE A 1 174 ? 6.044 14.356 5.757 1.00 4.47 174 ILE A CA 1
ATOM 1301 C C . ILE A 1 174 ? 6.879 14.466 4.477 1.00 4.37 174 ILE A C 1
ATOM 1302 O O . ILE A 1 174 ? 6.643 13.777 3.480 1.00 4.44 174 ILE A O 1
ATOM 1307 N N . THR A 1 175 ? 7.832 15.390 4.521 1.00 4.60 175 THR A N 1
ATOM 1308 C CA . THR A 1 175 ? 8.574 15.803 3.345 1.00 5.25 175 THR A CA 1
ATOM 1309 C C . THR A 1 175 ? 10.012 16.011 3.750 1.00 5.61 175 THR A C 1
ATOM 1310 O O . THR A 1 175 ? 10.376 15.817 4.926 1.00 6.06 175 THR A O 1
ATOM 1314 N N . ASP A 1 176 ? 10.825 16.420 2.781 1.00 5.74 176 ASP A N 1
ATOM 1315 C CA . ASP 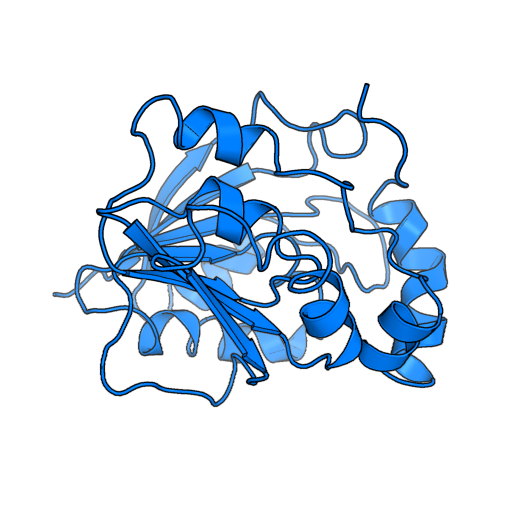A 1 176 ? 12.248 16.656 3.009 1.00 6.42 176 ASP A CA 1
ATOM 1316 C C . ASP A 1 176 ? 12.631 18.126 2.888 1.00 5.49 176 ASP A C 1
ATOM 1317 O O . ASP A 1 176 ? 13.815 18.443 2.819 1.00 5.56 176 ASP A O 1
ATOM 1322 N N . HIS A 1 177 ? 11.653 19.021 2.847 1.00 4.61 177 HIS A N 1
ATOM 1323 C CA . HIS A 1 177 ? 11.956 20.416 2.522 1.00 4.32 177 HIS A CA 1
ATOM 1324 C C . HIS A 1 177 ? 12.523 21.181 3.720 1.00 4.21 177 HIS A C 1
ATOM 1325 O O . HIS A 1 177 ? 12.322 20.810 4.886 1.00 4.54 177 HIS A O 1
ATOM 1332 N N . VAL A 1 178 ? 13.217 22.265 3.403 1.00 3.99 178 VAL A N 1
ATOM 1333 C CA . VAL A 1 178 ? 13.808 23.139 4.392 1.00 3.94 178 VAL A CA 1
ATOM 1334 C C . VAL A 1 178 ? 12.954 24.394 4.539 1.00 4.33 178 VAL A C 1
ATOM 1335 O O . VAL A 1 178 ? 12.432 24.913 3.557 1.00 4.60 178 VAL A O 1
ATOM 1339 N N . GLY A 1 179 ? 12.825 24.878 5.768 1.00 4.79 179 GLY A N 1
ATOM 1340 C CA . GLY A 1 179 ? 12.082 26.107 6.045 1.00 5.24 179 GLY A CA 1
ATOM 1341 C C . GLY A 1 179 ? 10.612 25.871 6.327 1.00 5.42 179 GLY A C 1
ATOM 1342 O O . GLY A 1 179 ? 10.125 24.738 6.315 1.00 4.89 179 GLY A O 1
ATOM 1343 N N . GLY A 1 180 ? 9.898 26.958 6.599 1.00 5.55 180 GLY A N 1
ATOM 1344 C CA . GLY A 1 180 ? 8.489 26.879 6.930 1.00 5.43 180 GLY A CA 1
ATOM 1345 C C . GLY A 1 180 ? 8.016 28.179 7.544 1.00 5.63 180 GLY A C 1
ATOM 1346 O O . GLY A 1 180 ? 8.801 29.103 7.707 1.00 5.59 180 GLY A O 1
ATOM 1347 N N . PRO A 1 181 ? 6.733 28.257 7.898 1.00 5.38 181 PRO A N 1
ATOM 1348 C CA . PRO A 1 181 ? 5.732 27.202 7.789 1.00 5.72 181 PRO A CA 1
ATOM 1349 C C . PRO A 1 181 ? 5.238 26.957 6.359 1.00 6.00 181 PRO A C 1
ATOM 1350 O O . PRO A 1 181 ? 5.365 27.838 5.507 1.00 6.41 181 PRO A O 1
ATOM 1354 N N . PRO A 1 182 ? 4.712 25.748 6.078 1.00 6.22 182 PRO A N 1
ATOM 1355 C CA . PRO A 1 182 ? 4.682 24.590 6.963 1.00 6.01 182 PRO A CA 1
ATOM 1356 C C . PRO A 1 182 ? 6.066 23.979 7.131 1.00 5.46 182 PRO A C 1
ATOM 1357 O O . PRO A 1 182 ? 6.828 23.914 6.154 1.00 6.08 182 PRO A O 1
ATOM 1361 N N . TYR A 1 183 ? 6.398 23.565 8.358 1.00 4.77 183 TYR A N 1
ATOM 1362 C CA . TYR A 1 183 ? 7.683 22.924 8.641 1.00 4.35 183 TYR A CA 1
ATOM 1363 C C . TYR A 1 183 ? 7.559 21.430 8.448 1.00 4.62 183 TYR A C 1
ATOM 1364 O O . TYR A 1 183 ? 6.527 20.863 8.790 1.00 3.57 183 TYR A O 1
ATOM 1373 N N . LYS A 1 184 ? 8.618 20.793 7.949 1.00 4.33 184 LYS A N 1
ATOM 1374 C CA . LYS A 1 184 ? 8.578 19.360 7.712 1.00 5.04 184 LYS A CA 1
ATOM 1375 C C . LYS A 1 184 ? 8.450 18.583 9.021 1.00 5.28 184 LYS A C 1
ATOM 1376 O O . LYS A 1 184 ? 8.938 19.006 10.072 1.00 5.02 184 LYS A O 1
ATOM 1382 N N . VAL A 1 185 ? 7.788 17.440 8.933 1.00 5.70 185 VAL A N 1
ATOM 1383 C CA . VAL A 1 185 ? 7.598 16.550 10.073 1.00 6.19 185 VAL A CA 1
ATOM 1384 C C . VAL A 1 185 ? 7.759 15.111 9.626 1.00 6.56 185 VAL A C 1
ATOM 1385 O O . VAL A 1 185 ? 7.800 14.820 8.438 1.00 6.71 185 VAL A O 1
ATOM 1389 N N . ASP A 1 186 ? 7.874 14.212 10.591 1.00 7.06 186 ASP A N 1
ATOM 1390 C CA . ASP A 1 186 ? 7.692 12.798 10.320 1.00 7.51 186 ASP A CA 1
ATOM 1391 C C . ASP A 1 186 ? 7.015 12.163 11.525 1.00 7.09 186 ASP A C 1
ATOM 1392 O O . ASP A 1 186 ? 6.728 12.847 12.501 1.00 6.26 186 ASP A O 1
ATOM 1397 N N . VAL A 1 187 ? 6.760 10.863 11.468 1.00 7.51 187 VAL A N 1
ATOM 1398 C CA . VAL A 1 187 ? 6.060 10.216 12.585 1.00 8.00 187 VAL A CA 1
ATOM 1399 C C . VAL A 1 187 ? 6.864 10.383 13.882 1.00 8.18 187 VAL A C 1
ATOM 1400 O O . VAL A 1 187 ? 6.293 10.697 14.933 1.00 7.79 187 VAL A O 1
ATOM 1404 N N . SER A 1 188 ? 8.188 10.237 13.799 1.00 8.63 188 SER A N 1
ATOM 1405 C CA . SER A 1 188 ? 9.038 10.360 14.990 1.00 9.17 188 SER A CA 1
ATOM 1406 C C . SER A 1 188 ? 8.951 11.736 15.656 1.00 8.84 188 SER A C 1
ATOM 1407 O O . SER A 1 188 ? 9.104 11.838 16.865 1.00 8.99 188 SER A O 1
ATOM 1410 N N . THR A 1 189 ? 8.706 12.786 14.877 1.00 9.03 189 THR A N 1
ATOM 1411 C CA . THR A 1 189 ? 8.526 14.150 15.415 1.00 9.36 189 THR A CA 1
ATOM 1412 C C . THR A 1 189 ? 7.330 14.211 16.374 1.00 8.78 189 THR A C 1
ATOM 1413 O O . THR A 1 189 ? 7.392 14.862 17.420 1.00 8.77 189 THR A O 1
ATOM 1417 N N . PHE A 1 190 ? 6.241 13.542 16.003 1.00 7.44 190 PHE A N 1
ATOM 1418 C CA . PHE A 1 190 ? 5.064 13.454 16.875 1.00 7.31 190 PHE A CA 1
ATOM 1419 C C . PHE A 1 190 ? 5.332 12.543 18.076 1.00 7.47 190 PHE A C 1
ATOM 1420 O O . PHE A 1 190 ? 5.016 12.903 19.216 1.00 7.88 190 PHE A O 1
ATOM 1428 N N . GLU A 1 191 ? 5.903 11.363 17.822 1.00 7.94 191 GLU A N 1
ATOM 1429 C CA . GLU A 1 191 ? 6.202 10.411 18.896 1.00 8.35 191 GLU A CA 1
ATOM 1430 C C . GLU A 1 191 ? 7.084 11.053 19.963 1.00 8.52 191 GLU A C 1
ATOM 1431 O O . GLU A 1 191 ? 6.884 10.842 21.167 1.00 7.37 191 GLU A O 1
ATOM 1437 N N . GLU A 1 192 ? 8.059 11.844 19.516 1.00 8.17 192 GLU A N 1
ATOM 1438 C CA . GLU A 1 192 ? 9.057 12.413 20.424 1.00 9.05 192 GLU A CA 1
ATOM 1439 C C . GLU A 1 192 ? 8.482 13.404 21.407 1.00 7.87 192 GLU A C 1
ATOM 1440 O O . GLU A 1 192 ? 9.036 13.579 22.485 1.00 8.49 192 GLU A O 1
ATOM 1446 N N . VAL A 1 193 ? 7.371 14.043 21.059 1.00 7.22 193 VAL A N 1
ATOM 1447 C CA . VAL A 1 193 ? 6.733 14.987 21.984 1.00 6.38 193 VAL A CA 1
ATOM 1448 C C . VAL A 1 193 ? 5.519 14.393 22.700 1.00 5.95 193 VAL A C 1
ATOM 1449 O O . VAL A 1 193 ? 5.204 14.817 23.808 1.00 5.55 193 VAL A O 1
ATOM 1453 N N . LEU A 1 194 ? 4.863 13.406 22.093 1.00 5.35 194 LEU A N 1
ATOM 1454 C CA . LEU A 1 194 ? 3.629 12.843 22.652 1.00 5.22 194 LEU A CA 1
ATOM 1455 C C . LEU A 1 194 ? 3.883 11.688 23.630 1.00 5.41 194 LEU A C 1
ATOM 1456 O O . LEU A 1 194 ? 3.221 11.578 24.666 1.00 4.90 194 LEU A O 1
ATOM 1461 N N . VAL A 1 195 ? 4.839 10.826 23.314 1.00 5.74 195 VAL A N 1
ATOM 1462 C CA . VAL A 1 195 ? 5.051 9.651 24.150 1.00 6.35 195 VAL A CA 1
ATOM 1463 C C . VAL A 1 195 ? 5.592 9.992 25.550 1.00 6.48 195 VAL A C 1
ATOM 1464 O O . VAL A 1 195 ? 5.078 9.475 26.548 1.00 5.93 195 VAL A O 1
ATOM 1468 N N . PRO A 1 196 ? 6.597 10.885 25.645 1.00 7.48 196 PRO A N 1
ATOM 1469 C CA . PRO A 1 196 ? 7.127 11.164 26.988 1.00 8.13 196 PRO A CA 1
ATOM 1470 C C . PRO A 1 196 ? 6.129 11.788 27.972 1.00 8.80 196 PRO A C 1
ATOM 1471 O O . PRO A 1 196 ? 6.361 11.732 29.180 1.00 9.86 196 PRO A O 1
ATOM 1475 N N . ILE A 1 197 ? 5.048 12.386 27.476 1.00 9.12 197 ILE A N 1
ATOM 1476 C CA . ILE A 1 197 ? 4.042 12.975 28.357 1.00 9.42 197 ILE A CA 1
ATOM 1477 C C . ILE A 1 197 ? 2.804 12.105 28.561 1.00 8.87 197 ILE A C 1
ATOM 1478 O O . ILE A 1 197 ? 1.847 12.531 29.203 1.00 9.70 197 ILE A O 1
ATOM 1483 N N . GLY A 1 198 ? 2.843 10.879 28.050 1.00 8.27 198 GLY A N 1
ATOM 1484 C CA . GLY A 1 198 ? 1.865 9.870 28.424 1.00 7.69 198 GLY A CA 1
ATOM 1485 C C . GLY A 1 198 ? 0.828 9.517 27.382 1.00 7.10 198 GLY A C 1
ATOM 1486 O O . GLY A 1 198 ? -0.207 8.951 27.726 1.00 7.56 198 GLY A O 1
ATOM 1487 N N . PHE A 1 199 ? 1.097 9.841 26.122 1.00 6.15 199 PHE A N 1
ATOM 1488 C CA . PHE A 1 199 ? 0.314 9.331 25.007 1.00 6.17 199 PHE A CA 1
ATOM 1489 C C . PHE A 1 199 ? 0.957 8.065 24.452 1.00 6.57 199 PHE A C 1
ATOM 1490 O O . PHE A 1 199 ? 2.191 7.859 24.521 1.00 5.64 199 PHE A O 1
ATOM 1498 N N . LYS A 1 200 ? 0.110 7.224 23.877 1.00 7.06 200 LYS A N 1
ATOM 1499 C CA . LYS A 1 200 ? 0.544 6.068 23.108 1.00 8.11 200 LYS A CA 1
ATOM 1500 C C . LYS A 1 200 ? -0.183 6.094 21.771 1.00 7.39 200 LYS A C 1
ATOM 1501 O O . LYS A 1 200 ? -1.378 6.384 21.719 1.00 7.23 200 LYS A O 1
ATOM 1507 N N . ALA A 1 201 ? 0.537 5.781 20.701 1.00 7.29 201 ALA A N 1
ATOM 1508 C CA . ALA A 1 201 ? -0.061 5.646 19.378 1.00 7.84 201 ALA A CA 1
ATOM 1509 C C . ALA A 1 201 ? -0.889 4.377 19.300 1.00 7.78 201 ALA A C 1
ATOM 1510 O O . ALA A 1 201 ? -0.366 3.280 19.529 1.00 9.23 201 ALA A O 1
ATOM 1512 N N . VAL A 1 202 ? -2.170 4.512 18.963 1.00 7.43 202 VAL A N 1
ATOM 1513 C CA . VAL A 1 202 ? -2.999 3.351 18.674 1.00 7.35 202 VAL A CA 1
ATOM 1514 C C . VAL A 1 202 ? -2.585 2.769 17.333 1.00 7.70 202 VAL A C 1
ATOM 1515 O O . VAL A 1 202 ? -2.394 1.565 17.203 1.00 7.72 202 VAL A O 1
ATOM 1519 N N . SER A 1 203 ? -2.416 3.640 16.344 1.00 7.20 203 SER A N 1
ATOM 1520 C CA . SER A 1 203 ? -2.019 3.209 15.021 1.00 7.66 203 SER A CA 1
ATOM 1521 C C . SER A 1 203 ? -1.566 4.402 14.204 1.00 6.67 203 SER A C 1
ATOM 1522 O O . SER A 1 203 ? -1.918 5.542 14.497 1.00 6.60 203 SER A O 1
ATOM 1525 N N . VAL A 1 204 ? -0.773 4.100 13.187 1.00 6.51 204 VAL A N 1
ATOM 1526 C CA . VAL A 1 204 ? -0.342 5.061 12.180 1.00 6.81 204 VAL A CA 1
ATOM 1527 C C . VAL A 1 204 ? -0.608 4.406 10.835 1.00 7.85 204 VAL A C 1
ATOM 1528 O O . VAL A 1 204 ? -0.204 3.259 10.605 1.00 6.94 204 VAL A O 1
ATOM 1532 N N . GLU A 1 205 ? -1.302 5.126 9.959 1.00 9.03 205 GLU A N 1
ATOM 1533 C CA . GLU A 1 205 ? -1.805 4.565 8.716 1.00 9.96 205 GLU A CA 1
ATOM 1534 C C . GLU A 1 205 ? -1.675 5.576 7.593 1.00 10.15 205 GLU A C 1
ATOM 1535 O O . GLU A 1 205 ? -1.673 6.793 7.815 1.00 9.08 205 GLU A O 1
ATOM 1541 N N . GLU A 1 206 ? -1.649 5.053 6.372 1.00 10.84 206 GLU A N 1
ATOM 1542 C CA . GLU A 1 206 ? -1.668 5.898 5.187 1.00 10.90 206 GLU A CA 1
ATOM 1543 C C . GLU A 1 206 ? -3.025 6.574 5.071 1.00 10.35 206 GLU A C 1
ATOM 1544 O O . GLU A 1 206 ? -4.030 6.074 5.581 1.00 10.08 206 GLU A O 1
ATOM 1550 N N . ASN A 1 207 ? -3.048 7.732 4.422 1.00 9.78 207 ASN A N 1
ATOM 1551 C CA . ASN A 1 207 ? -4.302 8.365 4.056 1.00 9.55 207 ASN A CA 1
ATOM 1552 C C . ASN A 1 207 ? -4.589 8.103 2.581 1.00 10.24 207 ASN A C 1
ATOM 1553 O O . ASN A 1 207 ? -4.063 8.812 1.718 1.00 9.90 207 ASN A O 1
ATOM 1558 N N . PRO A 1 208 ? -5.435 7.100 2.279 1.00 11.02 208 PRO A N 1
ATOM 1559 C CA . PRO A 1 208 ? -5.754 6.838 0.874 1.00 11.33 208 PRO A CA 1
ATOM 1560 C C . PRO A 1 208 ? -6.628 7.924 0.211 1.00 11.41 208 PRO A C 1
ATOM 1561 O O . PRO A 1 208 ? -6.881 7.846 -0.991 1.00 12.21 208 PRO A O 1
ATOM 1565 N N . HIS A 1 209 ? -7.090 8.904 0.986 1.00 10.50 209 HIS A N 1
ATOM 1566 C CA . HIS A 1 209 ? -7.885 10.010 0.460 1.00 10.30 209 HIS A CA 1
ATOM 1567 C C . HIS A 1 209 ? -7.085 11.296 0.357 1.00 9.06 209 HIS A C 1
ATOM 1568 O O . HIS A 1 209 ? -7.663 12.354 0.218 1.00 9.55 209 HIS A O 1
ATOM 1575 N N . ALA A 1 210 ? -5.759 11.198 0.424 1.00 8.77 210 ALA A N 1
ATOM 1576 C CA . ALA A 1 210 ? -4.892 12.368 0.262 1.00 8.21 210 ALA A CA 1
ATOM 1577 C C . ALA A 1 210 ? -5.084 13.022 -1.104 1.00 7.97 210 ALA A C 1
ATOM 1578 O O . ALA A 1 210 ? -5.157 12.343 -2.134 1.00 7.69 210 ALA A O 1
ATOM 1580 N N . ILE A 1 211 ? -5.135 14.343 -1.121 1.00 8.09 211 ILE A N 1
ATOM 1581 C CA . ILE A 1 211 ? -5.163 15.083 -2.393 1.00 8.57 211 ILE A CA 1
ATOM 1582 C C . ILE A 1 211 ? -3.786 14.937 -3.059 1.00 8.03 211 ILE A C 1
ATOM 1583 O O . ILE A 1 211 ? -2.810 14.640 -2.370 1.00 7.96 211 ILE A O 1
ATOM 1588 N N . PRO A 1 212 ? -3.700 15.128 -4.393 1.00 7.71 212 PRO A N 1
ATOM 1589 C CA . PRO A 1 212 ? -2.458 14.781 -5.113 1.00 7.08 212 PRO A CA 1
ATOM 1590 C C . PRO A 1 212 ? -1.184 15.461 -4.622 1.00 6.25 212 PRO A C 1
ATOM 1591 O O . PRO A 1 212 ? -0.131 14.830 -4.592 1.00 5.33 212 PRO A O 1
ATOM 1595 N N . THR A 1 213 ? -1.281 16.734 -4.245 1.00 5.85 213 THR A N 1
ATOM 1596 C CA . THR A 1 213 ? -0.139 17.474 -3.728 1.00 5.32 213 THR A CA 1
ATOM 1597 C C . THR A 1 213 ? 0.296 17.013 -2.331 1.00 5.67 213 THR A C 1
ATOM 1598 O O . THR A 1 213 ? 1.357 17.409 -1.865 1.00 5.67 213 THR A O 1
ATOM 1602 N N . ARG A 1 214 ? -0.524 16.205 -1.660 1.00 5.43 214 ARG A N 1
ATOM 1603 C CA . ARG A 1 214 ? -0.203 15.712 -0.320 1.00 5.54 214 ARG A CA 1
ATOM 1604 C C . ARG A 1 214 ? -0.064 14.197 -0.234 1.00 6.19 214 ARG A C 1
ATOM 1605 O O . ARG A 1 214 ? 0.251 13.664 0.839 1.00 5.94 214 ARG A O 1
ATOM 1613 N N . LYS A 1 215 ? -0.288 13.517 -1.358 1.00 6.84 215 LYS A N 1
ATOM 1614 C CA . LYS A 1 215 ? -0.174 12.062 -1.423 1.00 7.95 215 LYS A CA 1
ATOM 1615 C C . LYS A 1 215 ? 1.255 11.684 -1.094 1.00 7.34 215 LYS A C 1
ATOM 1616 O O . LYS A 1 215 ? 2.205 12.266 -1.636 1.00 7.10 215 LYS A O 1
ATOM 1622 N N . GLY A 1 216 ? 1.395 10.725 -0.184 1.00 7.30 216 GLY A N 1
ATOM 1623 C CA . GLY A 1 216 ? 2.705 10.309 0.306 1.00 7.26 216 GLY A CA 1
ATOM 1624 C C . GLY A 1 216 ? 3.377 11.300 1.249 1.00 6.91 216 GLY A C 1
ATOM 1625 O O . GLY A 1 216 ? 4.520 11.084 1.645 1.00 7.32 216 GLY A O 1
ATOM 1626 N N . LYS A 1 217 ? 2.678 12.376 1.612 1.00 6.00 217 LYS A N 1
ATOM 1627 C CA . LYS A 1 217 ? 3.218 13.394 2.513 1.00 5.86 217 LYS A CA 1
ATOM 1628 C C . LYS A 1 217 ? 2.416 13.536 3.810 1.00 5.29 217 LYS A C 1
ATOM 1629 O O . LYS A 1 217 ? 2.593 14.494 4.575 1.00 5.42 217 LYS A O 1
ATOM 1635 N N . GLU A 1 218 ? 1.521 12.596 4.072 1.00 5.20 218 GLU A N 1
ATOM 1636 C CA . GLU A 1 218 ? 0.779 12.630 5.313 1.00 4.91 218 GLU A CA 1
ATOM 1637 C C . GLU A 1 218 ? 0.355 11.237 5.741 1.00 4.97 218 GLU A C 1
ATOM 1638 O O . GLU A 1 218 ? 0.147 10.360 4.906 1.00 5.84 218 GLU A O 1
ATOM 1644 N N . LYS A 1 219 ? 0.283 11.040 7.051 1.00 4.79 219 LYS A N 1
ATOM 1645 C CA . LYS A 1 219 ? -0.212 9.802 7.635 1.00 5.05 219 LYS A CA 1
ATOM 1646 C C . LYS A 1 219 ? -1.152 10.109 8.786 1.00 4.72 219 LYS A C 1
ATOM 1647 O O . LYS A 1 219 ? -0.960 11.077 9.509 1.00 4.97 219 LYS A O 1
ATOM 1653 N N . LEU A 1 220 ? -2.158 9.261 8.959 1.00 4.81 220 LEU A N 1
ATOM 1654 C CA . LEU A 1 220 ? -3.122 9.395 10.039 1.00 4.91 220 LEU A CA 1
ATOM 1655 C C . LEU A 1 220 ? -2.628 8.656 11.277 1.00 5.09 220 LEU A C 1
ATOM 1656 O O . LEU A 1 220 ? -2.303 7.459 11.216 1.00 5.74 220 LEU A O 1
ATOM 1661 N N . GLY A 1 221 ? -2.591 9.377 12.389 1.00 5.05 221 GLY A N 1
ATOM 1662 C CA . GLY A 1 221 ? -2.310 8.808 13.708 1.00 4.46 221 GLY A CA 1
ATOM 1663 C C . GLY A 1 221 ? -3.420 9.056 14.715 1.00 4.12 221 GLY A C 1
ATOM 1664 O O . GLY A 1 221 ? -4.046 10.128 14.734 1.00 3.46 221 GLY A O 1
ATOM 1665 N N . ARG A 1 222 ? -3.660 8.041 15.540 1.00 4.03 222 ARG A N 1
ATOM 1666 C CA . ARG A 1 222 ? -4.576 8.093 16.670 1.00 4.14 222 ARG A CA 1
ATOM 1667 C C . ARG A 1 222 ? -3.766 7.851 17.939 1.00 4.31 222 ARG A C 1
ATOM 1668 O O . ARG A 1 222 ? -2.979 6.897 18.019 1.00 4.52 222 ARG A O 1
ATOM 1676 N N . TRP A 1 223 ? -3.944 8.746 18.910 1.00 4.06 223 TRP A N 1
ATOM 1677 C CA . TRP A 1 223 ? -3.196 8.728 20.154 1.00 3.87 223 TRP A CA 1
ATOM 1678 C C . TRP A 1 223 ? -4.153 8.749 21.343 1.00 4.09 223 TRP A C 1
ATOM 1679 O O . TRP A 1 223 ? -5.147 9.481 21.346 1.00 3.64 223 TRP A O 1
ATOM 1690 N N . LYS A 1 224 ? -3.834 7.936 22.344 1.00 4.17 224 LYS A N 1
ATOM 1691 C CA . LYS A 1 224 ? -4.613 7.841 23.578 1.00 4.39 224 LYS A CA 1
ATOM 1692 C C . LYS A 1 224 ? -3.683 7.996 24.777 1.00 4.19 224 LYS A C 1
ATOM 1693 O O . LYS A 1 224 ? -2.499 7.667 24.703 1.00 4.23 224 LYS A O 1
ATOM 1699 N N . LYS A 1 225 ? -4.230 8.460 25.894 1.00 4.85 225 LYS A N 1
ATOM 1700 C CA . LYS A 1 225 ? -3.473 8.537 27.145 1.00 5.38 225 LYS A CA 1
ATOM 1701 C C . LYS A 1 225 ? -3.297 7.135 27.733 1.00 6.44 225 LYS A C 1
ATOM 1702 O O . LYS A 1 225 ? -4.243 6.370 27.785 1.00 5.35 225 LYS A O 1
ATOM 1708 N N . ILE A 1 226 ? -2.081 6.816 28.164 1.00 8.34 226 ILE A N 1
ATOM 1709 C CA . ILE A 1 226 ? -1.779 5.476 28.681 1.00 10.65 226 ILE A CA 1
ATOM 1710 C C . ILE A 1 226 ? -2.395 5.207 30.047 1.00 12.35 226 ILE A C 1
ATOM 1711 O O . ILE A 1 226 ? -2.608 4.052 30.402 1.00 12.61 226 ILE A O 1
ATOM 1716 N N . ASN A 1 227 ? -2.650 6.262 30.817 1.00 14.10 227 ASN A N 1
ATOM 1717 C CA . ASN A 1 227 ? -3.305 6.134 32.123 1.00 16.28 227 ASN A CA 1
ATOM 1718 C C . ASN A 1 227 ? -4.605 6.907 32.189 1.00 16.81 227 ASN A C 1
ATOM 1719 O O . ASN A 1 227 ? -4.651 8.081 31.816 1.00 17.08 227 ASN A O 1
ATOM 1724 N N . LEU A 1 228 ? -5.644 6.240 32.685 1.00 17.88 228 LEU A N 1
ATOM 1725 C CA . LEU A 1 228 ? -6.965 6.827 32.822 1.00 18.30 228 LEU A CA 1
ATOM 1726 C C . LEU A 1 228 ? -7.173 7.391 34.222 1.00 19.19 228 LEU A C 1
ATOM 1727 O O . LEU A 1 228 ? -7.469 8.580 34.376 1.00 20.39 228 LEU A O 1
#

Sequence (216 aa):
GGNVIPTPEEVATFLHKTVEEGGWEKCWEEEITPWDQGRATPLIVHLVDDTSSLPLGRALVPGCGGGHDVVAMASPERFVVGLDISESALAKANNETYGSSPKAEEYFSFVKEDVFTWRPTELFDLIFDYVFFCAIEPEMRPAWAKKSMYELLKPDGELITLMYPITDHVGGPPYKVDVSTFEEVLVPIGFKAVSVEENPHAIPTRKGKEKLGRWKKINL

Solvent-accessible surface area: 10006 Å² total; per-residue (Å²): 116,18,84,117,20,42,27,0,54,93,4,6,97,78,4,54,127,12,31,133,128,36,26,63,47,69,0,24,106,100,148,57,31,17,40,29,23,59,94,19,3,36,6,0,63,74,21,36,112,74,100,60,6,51,91,28,46,0,0,11,1,24,17,7,5,1,33,18,0,15,20,0,1,27,104,122,10,70,0,7,0,0,14,82,0,121,28,0,11,57,102,0,76,143,74,47,27,118,28,132,66,38,142,65,15,39,27,37,122,64,46,6,37,101,44,86,27,146,110,51,0,42,1,0,2,2,22,30,26,2,0,15,15,85,44,134,78,32,63,44,0,0,106,3,0,70,88,0,3,70,79,91,0,23,0,3,0,2,0,7,0,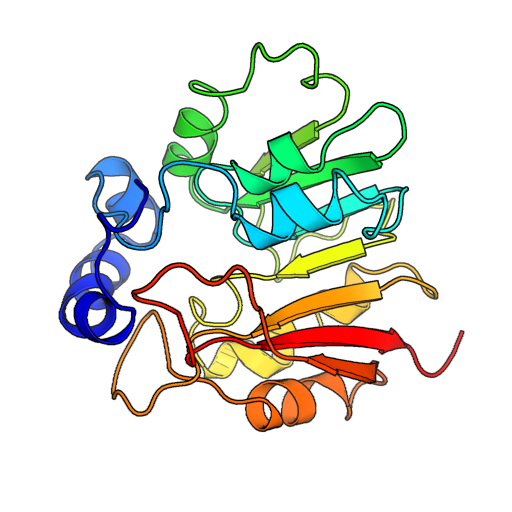40,17,133,24,142,38,8,5,9,36,107,6,64,31,49,23,2,72,123,20,0,78,104,50,14,2,132,35,79,31,57,85,114,12,115,66,23,11,87,21,2,156,65,40,6,67,16,0,81,0,59,27,105,111,158